Protein AF-A0A7R9PCM0-F1 (afdb_monomer)

Solvent-accessible surface area (backbone atoms only — not comparable to full-atom values): 22807 Å² total; per-residue (Å²): 110,67,71,57,58,52,57,59,38,70,77,66,85,42,89,84,88,83,91,75,89,56,60,72,68,48,59,80,41,78,62,38,75,44,71,57,95,94,37,78,76,46,75,46,33,46,68,58,52,31,61,76,67,73,41,95,46,62,61,57,46,51,50,53,50,51,52,50,54,66,66,56,73,77,78,77,83,87,79,82,82,76,87,84,82,80,93,76,86,86,80,90,80,85,86,89,80,93,81,81,84,77,94,82,80,89,76,88,78,82,82,80,80,83,79,88,78,87,84,84,80,91,81,89,85,82,92,82,90,81,90,83,89,88,87,89,88,83,92,85,89,82,90,78,83,79,85,74,82,92,52,88,71,68,83,65,66,69,65,57,68,68,58,49,49,51,51,49,51,51,51,49,53,56,46,61,76,41,48,69,62,53,49,48,67,55,47,51,58,52,50,50,51,53,50,47,53,70,72,75,64,68,82,78,61,70,43,33,31,25,36,27,57,52,61,52,66,95,84,52,96,68,70,80,72,72,76,77,64,57,88,62,59,47,67,48,50,40,57,66,47,51,54,72,78,35,41,39,83,43,80,37,96,43,68,66,64,33,51,49,33,33,76,72,67,69,20,51,24,32,43,37,41,40,63,52,27,42,64,19,40,52,48,36,68,74,44,51,93,70,48,51,71,65,39,54,60,33,41,44,74,48,72,50,66,44,60,92,46,56,69,60,31,53,51,50,51,50,50,56,54,49,21,49,34,54,38,45,22,52,49,28,47,53,59,78,41,70,38,72,78,46,54,72,99,69,86,82,82,81,82,77,78,90,124

Nearest PDB structures (foldseek):
  3k2d-assembly2_B  TM=5.448E-01  e=4.134E-01  Vibrio vulnificus
  4qhq-assembly1_A  TM=5.363E-01  e=4.671E-01  Burkholderia cenocepacia J2315
  4yah-assembly1_X  TM=4.888E-01  e=1.168E+00  Escherichia coli K-12
  5cee-assembly1_A-2  TM=2.443E-01  e=7.754E+00  Aster yellows witches'-broom phytoplasma AYWB

Sequence (355 aa):
IWNHLVQITKDGNKTVIITTHYIEEARQAHTIGLMRSGRLLAEESPQRLLTIYSCQSLEEVFLKLSRKQGNSNTNIPELNFSNNISLASLNWARKGDPVYVTEESGVVGLNFHQSKEVLIQDNANGVGRYEMNGKAHGIGESTMDCDDCGSFADCCNLTTPGKMKALLQKNFLRMWRNVGVMLFIFALPVMQVILFCLAIGRDPSGLHLGIVNHELNSTTQDCPVMGNCSFHLLSCQYLQYLKNSTIIKDYYDTTENALDAVRSGNAWGVLYFTENFTDALVARMGLGQYADEETLDQSEIRVWLDMSNQQIGLMLNRDIQFSYRDFAQNLLESCEYNPKLADIPIQVACHFKDL

Foldseek 3Di:
DLVVVVVVCVVVPDDDDDDDPPQQVCLSPQWDFQDDPRDTLDIGHPVVLCVVVVHPGVVVSSVVSVVVVVVVVPDDDDPDPDDDPDPPDDDDDDDDDDDDDDDDDDDDDDPDPDDDDDDDDDDDDDDDDDDDDDDDDDDDDDDDDPPDDPDPVVVPPPDDVVRVVVVVVVVVVVCVVVVVVVCCVVVVVVVVVVCCCVPPPDQAADAEEEEAELLDDPPDPDLDDDDFQDLPPLVSLLVVLQDNGHYDYDYDHDPVVRVVCVVVVVHQKYKYAANCQSVLLVVCVVCVVNRDPVSVVNVDIDMGGDCPPVVNRVVVVVSSLVSVLVSQLRNCVSVVHHSCVSDDPDDDDDDDDPD

Organism: Timema californicum (NCBI:txid61474)

Radius of gyration: 39.89 Å; Cα contacts (8 Å, |Δi|>4): 273; chains: 1; bounding box: 101×75×81 Å

Mean predicted aligned error: 20.73 Å

Structure (mmCIF, N/CA/C/O backbone):
data_AF-A0A7R9PCM0-F1
#
_entry.id   AF-A0A7R9PCM0-F1
#
loop_
_atom_site.group_PDB
_atom_site.id
_atom_site.type_symbol
_atom_site.label_atom_id
_atom_site.label_alt_id
_atom_site.label_comp_id
_atom_site.label_asym_id
_atom_site.label_entity_id
_atom_site.label_seq_id
_atom_site.pdbx_PDB_ins_code
_atom_site.Cartn_x
_atom_site.Cartn_y
_atom_site.Cartn_z
_atom_site.occupancy
_atom_site.B_iso_or_equiv
_atom_site.auth_seq_id
_atom_site.auth_comp_id
_atom_site.auth_asym_id
_atom_site.auth_atom_id
_atom_site.pdbx_PDB_model_num
ATOM 1 N N . ILE A 1 1 ? -43.409 -15.677 8.132 1.00 76.38 1 ILE A N 1
ATOM 2 C CA . ILE A 1 1 ? -43.291 -16.400 9.423 1.00 76.38 1 ILE A CA 1
ATOM 3 C C . ILE A 1 1 ? -44.628 -16.502 10.165 1.00 76.38 1 ILE A C 1
ATOM 5 O O . ILE A 1 1 ? -45.051 -17.616 10.433 1.00 76.38 1 ILE A O 1
ATOM 9 N N . TRP A 1 2 ? -45.351 -15.400 10.400 1.00 79.56 2 TRP A N 1
ATOM 10 C CA . TRP A 1 2 ? -46.655 -15.407 11.087 1.00 79.56 2 TRP A CA 1
ATOM 11 C C . TRP A 1 2 ? -47.689 -16.362 10.475 1.00 79.56 2 TRP A C 1
ATOM 13 O O . TRP A 1 2 ? -48.217 -17.209 11.184 1.00 79.56 2 TRP A O 1
ATOM 23 N N . ASN A 1 3 ? -47.882 -16.333 9.151 1.00 82.00 3 ASN A N 1
ATOM 24 C CA . ASN A 1 3 ? -48.795 -17.261 8.460 1.00 82.00 3 ASN A CA 1
ATOM 25 C C . ASN A 1 3 ? -48.473 -18.740 8.725 1.00 82.00 3 ASN A C 1
ATOM 27 O O . ASN A 1 3 ? -49.382 -19.552 8.860 1.00 82.00 3 ASN A O 1
ATOM 31 N N . HIS A 1 4 ? -47.188 -19.077 8.845 1.00 85.38 4 HIS A N 1
ATOM 32 C CA . HIS A 1 4 ? -46.741 -20.434 9.144 1.00 85.38 4 HIS A CA 1
ATOM 33 C C . HIS A 1 4 ? -47.048 -20.818 10.599 1.00 85.38 4 HIS A C 1
ATOM 35 O O . HIS A 1 4 ? -47.539 -21.912 10.851 1.00 85.38 4 HIS A O 1
ATOM 41 N N . LEU A 1 5 ? -46.834 -19.903 11.554 1.00 85.69 5 LEU A N 1
ATOM 42 C CA . LEU A 1 5 ? -47.176 -20.110 12.969 1.00 85.69 5 LEU A CA 1
ATOM 43 C C . LEU A 1 5 ? -48.692 -20.252 13.181 1.00 85.69 5 LEU A C 1
ATOM 45 O O . LEU A 1 5 ? -49.143 -21.093 13.956 1.00 85.69 5 LEU A O 1
ATOM 49 N N . VAL A 1 6 ? -49.491 -19.485 12.439 1.00 83.44 6 VAL A N 1
ATOM 50 C CA . VAL A 1 6 ? -50.950 -19.644 12.430 1.00 83.44 6 VAL A CA 1
ATOM 51 C C . VAL A 1 6 ? -51.338 -20.986 11.802 1.00 83.44 6 VAL A C 1
ATOM 53 O O . VAL A 1 6 ? -52.194 -21.685 12.327 1.00 83.44 6 VAL A O 1
ATOM 56 N N . GLN A 1 7 ? -50.693 -21.403 10.711 1.00 83.62 7 GLN A N 1
ATOM 57 C CA . GLN A 1 7 ? -50.998 -22.676 10.054 1.00 83.62 7 GLN A CA 1
ATOM 58 C C . GLN A 1 7 ? -50.733 -23.892 10.951 1.00 83.62 7 GLN A C 1
ATOM 60 O O . GLN A 1 7 ? -51.579 -24.774 11.016 1.00 83.62 7 GLN A O 1
ATOM 65 N N . ILE A 1 8 ? -49.621 -23.923 11.690 1.00 88.38 8 ILE A N 1
ATOM 66 C CA . ILE A 1 8 ? -49.306 -25.049 12.591 1.00 88.38 8 ILE A CA 1
ATOM 67 C C . ILE A 1 8 ? -50.179 -25.092 13.853 1.00 88.38 8 ILE A C 1
ATOM 69 O O . ILE A 1 8 ? -50.241 -26.128 14.511 1.00 88.38 8 ILE A O 1
ATOM 73 N N . THR A 1 9 ? -50.826 -23.978 14.209 1.00 86.00 9 THR A N 1
ATOM 74 C CA . THR A 1 9 ? -51.726 -23.892 15.372 1.00 86.00 9 THR A CA 1
ATOM 75 C C . THR A 1 9 ? -53.185 -24.182 15.010 1.00 86.00 9 THR A C 1
ATOM 77 O O . THR A 1 9 ? -53.969 -24.503 15.900 1.00 86.00 9 THR A O 1
ATOM 80 N N . LYS A 1 10 ? -53.553 -24.154 13.717 1.00 82.50 10 LYS A N 1
ATOM 81 C CA . LYS A 1 10 ? -54.916 -24.458 13.235 1.00 82.50 10 LYS A CA 1
ATOM 82 C C . LYS A 1 10 ? -55.372 -25.880 13.549 1.00 82.50 10 LYS A C 1
ATOM 84 O O . LYS A 1 10 ? -56.539 -26.071 13.873 1.00 82.50 10 LYS A O 1
ATOM 89 N N . ASP A 1 11 ? -54.462 -26.849 13.492 1.00 78.69 11 ASP A N 1
ATOM 90 C CA . ASP A 1 11 ? -54.786 -28.264 13.718 1.00 78.69 11 ASP A CA 1
ATOM 91 C C . ASP A 1 11 ? -54.925 -28.615 15.214 1.00 78.69 11 ASP A C 1
ATOM 93 O O . ASP A 1 11 ? -55.173 -29.767 15.557 1.00 78.69 11 ASP A O 1
ATOM 97 N N . GLY A 1 12 ? -54.720 -27.654 16.128 1.00 74.38 12 GLY A N 1
ATOM 98 C CA . GLY A 1 12 ? -54.887 -27.822 17.580 1.00 74.38 12 GLY A CA 1
ATOM 99 C C . GLY A 1 12 ? -53.824 -28.679 18.283 1.00 74.38 12 GLY A C 1
ATOM 100 O O . GLY A 1 12 ? -53.738 -28.668 19.507 1.00 74.38 12 GLY A O 1
ATOM 101 N N . ASN A 1 13 ? -52.963 -29.373 17.535 1.00 81.19 13 ASN A N 1
ATOM 102 C CA . ASN A 1 13 ? -51.949 -30.282 18.084 1.00 81.19 13 ASN A CA 1
ATOM 103 C C . ASN A 1 13 ? -50.693 -29.580 18.632 1.00 81.19 13 ASN A C 1
ATOM 105 O O . ASN A 1 13 ? -49.800 -30.241 19.165 1.00 81.19 13 ASN A O 1
ATOM 109 N N . LYS A 1 14 ? -50.569 -28.259 18.455 1.00 83.31 14 LYS A N 1
ATOM 110 C CA . LYS A 1 14 ? -49.389 -27.482 18.855 1.00 83.31 14 LYS A CA 1
ATOM 111 C C . LYS A 1 14 ? -49.810 -26.125 19.414 1.00 83.31 14 LYS A C 1
ATOM 113 O O . LYS A 1 14 ? -50.451 -25.343 18.719 1.00 83.31 14 LYS A O 1
ATOM 118 N N . THR A 1 15 ? -49.381 -25.826 20.639 1.00 88.81 15 THR A N 1
ATOM 119 C CA . THR A 1 15 ? -49.526 -24.504 21.265 1.00 88.81 15 THR A CA 1
ATOM 120 C C . THR A 1 15 ? -48.227 -23.727 21.102 1.00 88.81 15 THR A C 1
ATOM 122 O O . THR A 1 15 ? -47.155 -24.234 21.428 1.00 88.81 15 THR A O 1
ATOM 125 N N . VAL A 1 16 ? -48.312 -22.495 20.603 1.00 87.44 16 VAL A N 1
ATOM 126 C CA . VAL A 1 16 ? -47.153 -21.623 20.375 1.00 87.44 16 VAL A CA 1
ATOM 127 C C . VAL A 1 16 ? -47.274 -20.402 21.281 1.00 87.44 16 VAL A C 1
ATOM 129 O O . VAL A 1 16 ? -48.269 -19.685 21.219 1.00 87.44 16 VAL A O 1
ATOM 132 N N . ILE A 1 17 ? -46.255 -20.165 22.107 1.00 90.38 17 ILE A N 1
ATOM 133 C CA . ILE A 1 17 ? -46.139 -18.975 22.958 1.00 90.38 17 ILE A CA 1
ATOM 134 C C . ILE A 1 17 ? -45.015 -18.109 22.392 1.00 90.38 17 ILE A C 1
ATOM 136 O O . ILE A 1 17 ? -43.919 -18.604 22.138 1.00 90.38 17 ILE A O 1
ATOM 140 N N . ILE A 1 18 ? -45.295 -16.823 22.182 1.00 89.62 18 ILE A N 1
ATOM 141 C CA . ILE A 1 18 ? -44.362 -15.865 21.582 1.00 89.62 18 ILE A CA 1
ATOM 142 C C . ILE A 1 18 ? -44.291 -14.638 22.482 1.00 89.62 18 ILE A C 1
ATOM 144 O O . ILE A 1 18 ? -45.318 -14.102 22.893 1.00 89.62 18 ILE A O 1
ATOM 148 N N . THR A 1 19 ? -43.078 -14.167 22.750 1.00 89.50 19 THR A N 1
ATOM 149 C CA . THR A 1 19 ? -42.832 -12.871 23.382 1.00 89.50 19 THR A CA 1
ATOM 150 C C . THR A 1 19 ? -42.357 -11.890 22.317 1.00 89.50 19 THR A C 1
ATOM 152 O O . THR A 1 19 ? -41.323 -12.126 21.694 1.00 89.50 19 THR A O 1
ATOM 155 N N . THR A 1 20 ? -43.081 -10.792 22.111 1.00 88.25 20 THR A N 1
ATOM 156 C CA . THR A 1 20 ? -42.665 -9.690 21.229 1.00 88.25 20 THR A CA 1
ATOM 157 C C . THR A 1 20 ? -42.705 -8.375 22.000 1.00 88.25 20 THR A C 1
ATOM 159 O O . THR A 1 20 ? -43.490 -8.213 22.934 1.00 88.25 20 THR A O 1
ATOM 162 N N . HIS A 1 21 ? -41.830 -7.448 21.624 1.00 87.81 21 HIS A N 1
ATOM 163 C CA . HIS A 1 21 ? -41.837 -6.076 22.132 1.00 87.81 21 HIS A CA 1
ATOM 164 C C . HIS A 1 21 ? -42.699 -5.152 21.258 1.00 87.81 21 HIS A C 1
ATOM 166 O O . HIS A 1 21 ? -43.025 -4.046 21.681 1.00 87.81 21 HIS A O 1
ATOM 172 N N . TYR A 1 22 ? -43.081 -5.599 20.057 1.00 86.56 22 TYR A N 1
ATOM 173 C CA . TYR A 1 22 ? -43.911 -4.836 19.139 1.00 86.56 22 TYR A CA 1
ATOM 174 C C . TYR A 1 22 ? -45.386 -5.160 19.398 1.00 86.56 22 TYR A C 1
ATOM 176 O O . TYR A 1 22 ? -45.900 -6.201 18.996 1.00 86.56 22 TYR A O 1
ATOM 184 N N . ILE A 1 23 ? -46.066 -4.281 20.135 1.00 87.94 23 ILE A N 1
ATOM 185 C CA . ILE A 1 23 ? -47.409 -4.537 20.684 1.00 87.94 23 ILE A CA 1
ATOM 186 C C . ILE A 1 23 ? -48.432 -4.844 19.575 1.00 87.94 23 ILE A C 1
ATOM 188 O O . ILE A 1 23 ? -49.277 -5.724 19.737 1.00 87.94 23 ILE A O 1
ATOM 192 N N . GLU A 1 24 ? -48.319 -4.187 18.421 1.00 85.69 24 GLU A N 1
ATOM 193 C CA . GLU A 1 24 ? -49.246 -4.373 17.299 1.00 85.69 24 GLU A CA 1
ATOM 194 C C . GLU A 1 24 ? -49.080 -5.716 16.561 1.00 85.69 24 GLU A C 1
ATOM 196 O O . GLU A 1 24 ? -50.031 -6.203 15.943 1.00 85.69 24 GLU A O 1
ATOM 201 N N . GLU A 1 25 ? -47.930 -6.393 16.673 1.00 85.44 25 GLU A N 1
ATOM 202 C CA . GLU A 1 25 ? -47.757 -7.758 16.140 1.00 85.44 25 GLU A CA 1
ATOM 203 C C . GLU A 1 25 ? -48.653 -8.764 16.874 1.00 85.44 25 GLU A C 1
ATOM 205 O O . GLU A 1 25 ? -49.176 -9.703 16.266 1.00 85.44 25 GLU A O 1
ATOM 210 N N . ALA A 1 26 ? -48.900 -8.534 18.167 1.00 86.31 26 ALA A N 1
ATOM 211 C CA . ALA A 1 26 ? -49.726 -9.400 19.001 1.00 86.31 26 ALA A CA 1
ATOM 212 C C . ALA A 1 26 ? -51.207 -9.405 18.573 1.00 86.31 26 ALA A C 1
ATOM 214 O O . ALA A 1 26 ? -51.958 -10.306 18.943 1.00 86.31 26 ALA A O 1
ATOM 215 N N . ARG A 1 27 ? -51.636 -8.457 17.726 1.00 87.19 27 ARG A N 1
ATOM 216 C CA . ARG A 1 27 ? -53.006 -8.382 17.196 1.00 87.19 27 ARG A CA 1
ATOM 217 C C . ARG A 1 27 ? -53.416 -9.612 16.376 1.00 87.19 27 ARG A C 1
ATOM 219 O O . ARG A 1 27 ? -54.605 -9.884 16.252 1.00 87.19 27 ARG A O 1
ATOM 226 N N . GLN A 1 28 ? -52.452 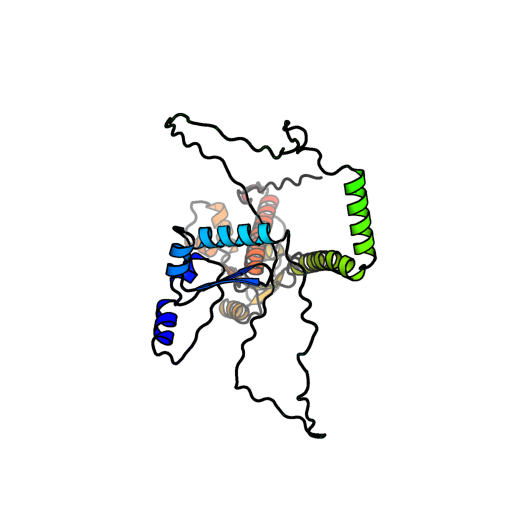-10.344 15.815 1.00 84.12 28 GLN A N 1
ATOM 227 C CA . GLN A 1 28 ? -52.694 -11.562 15.028 1.00 84.12 28 GLN A CA 1
ATOM 228 C C . GLN A 1 28 ? -52.804 -12.834 15.890 1.00 84.12 28 GLN A C 1
ATOM 230 O O . GLN A 1 28 ? -53.077 -13.908 15.356 1.00 84.12 28 GLN A O 1
ATOM 235 N N . ALA A 1 29 ? -52.582 -12.739 17.205 1.00 88.06 29 ALA A N 1
ATOM 236 C CA . ALA A 1 29 ? -52.655 -13.874 18.118 1.00 88.06 29 ALA A CA 1
ATOM 237 C C . ALA A 1 29 ? -54.092 -14.153 18.594 1.00 88.06 29 ALA A C 1
ATOM 239 O O . ALA A 1 29 ? -54.927 -13.253 18.676 1.00 88.06 29 ALA A O 1
ATOM 240 N N . HIS A 1 30 ? -54.359 -15.409 18.963 1.00 88.44 30 HIS A N 1
ATOM 241 C CA . HIS A 1 30 ? -55.642 -15.827 19.543 1.00 88.44 30 HIS A CA 1
ATOM 242 C C . HIS A 1 30 ? -55.872 -15.213 20.934 1.00 88.44 30 HIS A C 1
ATOM 244 O O . HIS A 1 30 ? -56.965 -14.737 21.229 1.00 88.44 30 HIS A O 1
ATOM 250 N N . THR A 1 31 ? -54.815 -15.172 21.751 1.00 89.88 31 THR A N 1
ATOM 251 C CA . THR A 1 31 ? -54.806 -14.613 23.108 1.00 89.88 31 THR A CA 1
ATOM 252 C C . THR A 1 31 ? -53.522 -13.816 23.300 1.00 89.88 31 THR A C 1
ATOM 254 O O . THR A 1 31 ? -52.450 -14.276 22.900 1.00 89.88 31 THR A O 1
ATOM 257 N N . ILE A 1 32 ? -53.619 -12.638 23.916 1.00 93.75 32 ILE A N 1
ATOM 258 C CA . ILE A 1 32 ? -52.474 -11.801 24.275 1.00 93.75 32 ILE A CA 1
ATOM 259 C C . ILE A 1 32 ? -52.384 -11.637 25.788 1.00 93.75 32 ILE A C 1
ATOM 261 O O . ILE A 1 32 ? -53.385 -11.407 26.463 1.00 93.75 32 ILE A O 1
ATOM 265 N N . GLY A 1 33 ? -51.163 -11.736 26.311 1.00 91.88 33 GLY A N 1
ATOM 266 C CA . GLY A 1 33 ? -50.836 -11.432 27.699 1.00 91.88 33 GLY A CA 1
ATOM 267 C C . GLY A 1 33 ? -49.987 -10.167 27.769 1.00 91.88 33 GLY A C 1
ATOM 268 O O . GLY A 1 33 ? -48.867 -10.148 27.264 1.00 91.88 33 GLY A O 1
ATOM 269 N N . LEU A 1 34 ? -50.500 -9.107 28.397 1.00 91.69 34 LEU A N 1
ATOM 270 C CA . LEU A 1 34 ? -49.747 -7.868 28.619 1.00 91.69 34 LEU A CA 1
ATOM 271 C C . LEU A 1 34 ? -49.097 -7.918 30.000 1.00 91.69 34 LEU A C 1
ATOM 273 O O . LEU A 1 34 ? -49.803 -8.050 30.994 1.00 91.69 34 LEU A O 1
ATOM 277 N N . MET A 1 35 ? -47.772 -7.793 30.094 1.00 88.38 35 MET A N 1
ATOM 278 C CA . MET A 1 35 ? -47.037 -7.914 31.360 1.00 88.38 35 MET A CA 1
ATOM 279 C C . MET A 1 35 ? -46.220 -6.655 31.672 1.00 88.38 35 MET A C 1
ATOM 281 O O . MET A 1 35 ? -45.589 -6.081 30.787 1.00 88.38 35 MET A O 1
ATOM 285 N N . ARG A 1 36 ? -46.190 -6.242 32.947 1.00 85.00 36 ARG A N 1
ATOM 286 C CA . ARG A 1 36 ? -45.308 -5.174 33.445 1.00 85.00 36 ARG A CA 1
ATOM 287 C C . ARG A 1 36 ? -44.881 -5.440 34.887 1.00 85.00 36 ARG A C 1
ATOM 289 O O . ARG A 1 36 ? -45.700 -5.807 35.726 1.00 85.00 36 ARG A O 1
ATOM 296 N N . SER A 1 37 ? -43.593 -5.234 35.176 1.00 83.69 37 SER A N 1
ATOM 297 C CA . SER A 1 37 ? -42.998 -5.435 36.510 1.00 83.69 37 SER A CA 1
ATOM 298 C C . SER A 1 37 ? -43.263 -6.832 37.096 1.00 83.69 37 SER A C 1
ATOM 300 O O . SER A 1 37 ? -43.555 -6.965 38.280 1.00 83.69 37 SER A O 1
ATOM 302 N N . GLY A 1 38 ? -43.214 -7.871 36.254 1.00 82.25 38 GLY A N 1
ATOM 303 C CA . GLY A 1 38 ? -43.449 -9.261 36.665 1.00 82.25 38 GLY A CA 1
ATOM 304 C C . GLY A 1 38 ? -44.915 -9.622 36.934 1.00 82.25 38 GLY A C 1
ATOM 305 O O . GLY A 1 38 ? -45.182 -10.725 37.399 1.00 82.25 38 GLY A O 1
ATOM 306 N N . ARG A 1 39 ? -45.872 -8.728 36.643 1.00 83.31 39 ARG A N 1
ATOM 307 C CA . ARG A 1 39 ? -47.311 -8.978 36.809 1.00 83.31 39 ARG A CA 1
ATOM 308 C C . ARG A 1 39 ? -48.048 -8.894 35.475 1.00 83.31 39 ARG A C 1
ATOM 310 O O . ARG A 1 39 ? -47.818 -7.972 34.690 1.00 83.31 39 ARG A O 1
ATOM 317 N N . LEU A 1 40 ? -48.959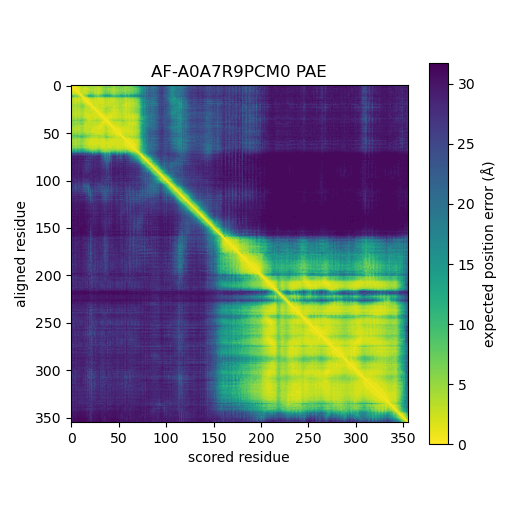 -9.839 35.248 1.00 86.19 40 LEU A N 1
ATOM 318 C CA . LEU A 1 40 ? -49.878 -9.826 34.114 1.00 86.19 40 LEU A CA 1
ATOM 319 C C . LEU A 1 40 ? -50.951 -8.749 34.341 1.00 86.19 40 LEU A C 1
ATOM 321 O O . LEU A 1 40 ? -51.622 -8.728 35.373 1.00 86.19 40 LEU A O 1
ATOM 325 N N . LEU A 1 41 ? -51.055 -7.817 33.401 1.00 88.12 41 LEU A N 1
ATOM 326 C CA . LEU A 1 41 ? -51.994 -6.697 33.412 1.00 88.12 41 LEU A CA 1
ATOM 327 C C . LEU A 1 41 ? -53.347 -7.094 32.830 1.00 88.12 41 LEU A C 1
ATOM 329 O O . LEU A 1 41 ? -54.379 -6.642 33.319 1.00 88.12 41 LEU A O 1
ATOM 333 N N . ALA A 1 42 ? -53.323 -7.907 31.776 1.00 87.56 42 ALA A N 1
ATOM 334 C CA . ALA A 1 42 ? -54.497 -8.423 31.096 1.00 87.56 42 ALA A CA 1
ATOM 335 C C . ALA A 1 42 ? -54.129 -9.678 30.297 1.00 87.56 42 ALA A C 1
ATOM 337 O O . ALA A 1 42 ? -53.007 -9.783 29.796 1.00 87.56 42 ALA A O 1
ATOM 338 N N . GLU A 1 43 ? -55.093 -10.585 30.165 1.00 92.25 43 GLU A N 1
ATOM 339 C CA . GLU A 1 43 ? -55.019 -11.788 29.339 1.00 92.25 43 GLU A CA 1
ATOM 340 C C . GLU A 1 43 ? -56.357 -11.969 28.621 1.00 92.25 43 GLU A C 1
ATOM 342 O O . GLU A 1 43 ? -57.367 -12.274 29.250 1.00 92.25 43 GLU A O 1
ATOM 347 N N . GLU A 1 44 ? -56.392 -11.695 27.320 1.00 91.94 44 GLU A N 1
ATOM 348 C CA . GLU A 1 44 ? -57.578 -11.886 26.474 1.00 91.94 44 GLU A CA 1
ATOM 349 C C . GLU A 1 44 ? -57.167 -11.827 24.994 1.00 91.94 44 GLU A C 1
ATOM 351 O O . GLU A 1 44 ? -56.053 -11.438 24.655 1.00 91.94 44 GLU A O 1
ATOM 356 N N . SER A 1 45 ? -58.067 -12.194 24.092 1.00 92.94 45 SER A N 1
ATOM 357 C CA . SER A 1 45 ? -58.016 -11.856 22.676 1.00 92.94 45 SER A CA 1
ATOM 358 C C . SER A 1 45 ? -57.866 -10.338 22.429 1.00 92.94 45 SER A C 1
ATOM 360 O O . SER A 1 45 ? -58.465 -9.498 23.120 1.00 92.94 45 SER A O 1
ATOM 362 N N . PRO A 1 46 ? -57.115 -9.951 21.382 1.00 92.06 46 PRO A N 1
ATOM 363 C CA . PRO A 1 46 ? -56.915 -8.550 21.011 1.00 92.06 46 PRO A CA 1
ATOM 364 C C . PRO A 1 46 ? -58.216 -7.762 20.806 1.00 92.06 46 PRO A C 1
ATOM 366 O O . PRO A 1 46 ? -58.343 -6.622 21.250 1.00 92.06 46 PRO A O 1
ATOM 369 N N . GLN A 1 47 ? -59.205 -8.374 20.147 1.00 89.94 47 GLN A N 1
ATOM 370 C CA . GLN A 1 47 ? -60.467 -7.716 19.788 1.00 89.94 47 GLN A CA 1
ATOM 371 C C . GLN A 1 47 ? -61.299 -7.361 21.020 1.00 89.94 47 GLN A C 1
ATOM 373 O O . GLN A 1 47 ? -61.890 -6.277 21.096 1.00 89.94 47 GLN A O 1
ATOM 378 N N . ARG A 1 48 ? -61.330 -8.254 22.014 1.00 90.19 48 ARG A N 1
ATOM 379 C CA . ARG A 1 48 ? -62.052 -7.998 23.254 1.00 90.19 48 ARG A CA 1
ATOM 380 C C . ARG A 1 48 ? -61.392 -6.896 24.066 1.00 90.19 48 ARG A C 1
ATOM 382 O O . ARG A 1 48 ? -62.105 -6.043 24.584 1.00 90.19 48 ARG A O 1
ATOM 389 N N . LEU A 1 49 ? -60.062 -6.873 24.144 1.00 89.12 49 LEU A N 1
ATOM 390 C CA . LEU A 1 49 ? -59.341 -5.822 24.864 1.00 89.12 49 LEU A CA 1
ATOM 391 C C . LEU A 1 49 ? -59.588 -4.441 24.252 1.00 89.12 49 LEU A C 1
ATOM 393 O O . LEU A 1 49 ? -59.892 -3.499 24.981 1.00 89.12 49 LEU A O 1
ATOM 397 N N . LEU A 1 50 ? -59.570 -4.327 22.925 1.00 90.06 50 LEU A N 1
ATOM 398 C CA . LEU A 1 50 ? -59.914 -3.076 22.241 1.00 90.06 50 LEU A CA 1
ATOM 399 C C . LEU A 1 50 ? -61.355 -2.632 22.540 1.00 90.06 50 LEU A C 1
ATOM 401 O O . LEU A 1 50 ? -61.600 -1.448 22.773 1.00 90.06 50 LEU A O 1
ATOM 405 N N . THR A 1 51 ? -62.290 -3.587 22.610 1.00 90.12 51 THR A N 1
ATOM 406 C CA . THR A 1 51 ? -63.708 -3.326 22.917 1.00 90.12 51 THR A CA 1
ATOM 407 C C . THR A 1 51 ? -63.919 -2.901 24.373 1.00 90.12 51 THR A C 1
ATOM 409 O O . THR A 1 51 ? -64.652 -1.955 24.634 1.00 90.12 51 THR A O 1
ATOM 412 N N . ILE A 1 52 ? -63.277 -3.576 25.334 1.00 88.00 52 ILE A N 1
ATOM 413 C CA . ILE A 1 52 ? -63.415 -3.289 26.773 1.00 88.00 52 ILE A CA 1
ATOM 414 C C . ILE A 1 52 ? -62.855 -1.906 27.114 1.00 88.00 52 ILE A C 1
ATOM 416 O O . ILE A 1 52 ? -63.425 -1.191 27.937 1.00 88.00 52 ILE A O 1
ATOM 420 N N . TYR A 1 53 ? -61.728 -1.533 26.505 1.00 86.50 53 TYR A N 1
ATOM 421 C CA . TYR A 1 53 ? -61.030 -0.287 26.816 1.00 86.50 53 TYR A CA 1
ATOM 422 C C . TYR A 1 53 ? -61.356 0.861 25.850 1.00 86.50 53 TYR A C 1
ATOM 424 O O . TYR A 1 53 ? -60.828 1.961 26.045 1.00 86.50 53 TYR A O 1
ATOM 432 N N . SER A 1 54 ? -62.236 0.634 24.865 1.00 88.62 54 SER A N 1
ATOM 433 C CA . SER A 1 54 ? -62.642 1.591 23.823 1.00 88.62 54 SER A CA 1
ATOM 434 C C . SER A 1 54 ? -61.440 2.313 23.207 1.00 88.62 54 SER A C 1
ATOM 436 O O . SER A 1 54 ? -61.308 3.534 23.320 1.00 88.62 54 SER A O 1
ATOM 438 N N . CYS A 1 55 ? -60.524 1.536 22.631 1.00 86.75 55 CYS A N 1
ATOM 439 C CA . CYS A 1 55 ? -59.268 2.007 22.040 1.00 86.75 55 CYS A CA 1
ATOM 440 C C . CYS A 1 55 ? -59.147 1.569 20.582 1.00 86.75 55 CYS A C 1
ATOM 442 O O . CYS A 1 55 ? -59.730 0.560 20.184 1.00 86.75 55 CYS A O 1
ATOM 444 N N . GLN A 1 56 ? -58.370 2.319 19.798 1.00 84.94 56 GLN A N 1
ATOM 445 C CA . GLN A 1 56 ? -58.129 1.999 18.386 1.00 84.94 56 GLN A CA 1
ATOM 446 C C . GLN A 1 56 ? -56.870 1.141 18.184 1.00 84.94 56 GLN A C 1
ATOM 448 O O . GLN A 1 56 ? -56.789 0.413 17.196 1.00 84.94 56 GLN A O 1
ATOM 453 N N . SER A 1 57 ? -55.927 1.176 19.133 1.00 89.75 57 SER A N 1
ATOM 454 C CA . SER A 1 57 ? -54.686 0.391 19.119 1.00 89.75 57 SER A CA 1
ATOM 455 C C . SER A 1 57 ? -54.456 -0.348 20.440 1.00 89.75 57 SER A C 1
ATOM 457 O O . SER A 1 57 ? -54.974 0.037 21.496 1.00 89.75 57 SER A O 1
ATOM 459 N N . LEU A 1 58 ? -53.670 -1.427 20.397 1.00 89.88 58 LEU A N 1
ATOM 460 C CA . LEU A 1 58 ? -53.298 -2.185 21.596 1.00 89.88 58 LEU A CA 1
ATOM 461 C C . LEU A 1 58 ? -52.308 -1.404 22.473 1.00 89.88 58 LEU A C 1
ATOM 463 O O . LEU A 1 58 ? -52.275 -1.590 23.691 1.00 89.88 58 LEU A O 1
ATOM 467 N N . GLU A 1 59 ? -51.549 -0.487 21.878 1.00 90.06 59 GLU A N 1
ATOM 468 C CA . GLU A 1 59 ? -50.656 0.431 22.590 1.00 90.06 59 GLU A CA 1
ATOM 469 C C . GLU A 1 59 ? -51.424 1.333 23.567 1.00 90.06 59 GLU A C 1
ATOM 471 O O . GLU A 1 59 ? -51.043 1.463 24.734 1.00 90.06 59 GLU A O 1
ATOM 476 N N . GLU A 1 60 ? -52.560 1.896 23.142 1.00 87.38 60 GLU A N 1
ATOM 477 C CA . GLU A 1 60 ? -53.422 2.701 24.014 1.00 87.38 60 GLU A CA 1
ATOM 478 C C . GLU A 1 60 ? -54.003 1.878 25.169 1.00 87.38 60 GLU A C 1
ATOM 480 O O . GLU A 1 60 ? -54.078 2.354 26.309 1.00 87.38 60 GLU A O 1
ATOM 485 N N . VAL A 1 61 ? -54.385 0.625 24.897 1.00 89.62 61 VAL A N 1
ATOM 486 C CA . VAL A 1 61 ? -54.866 -0.310 25.923 1.00 89.62 61 VAL A CA 1
ATOM 487 C C . VAL A 1 61 ? -53.771 -0.571 26.956 1.00 89.62 61 VAL A C 1
ATOM 489 O O . VAL A 1 61 ? -54.018 -0.474 28.163 1.00 89.62 61 VAL A O 1
ATOM 492 N N . PHE A 1 62 ? -52.543 -0.833 26.504 1.00 89.94 62 PHE A N 1
ATOM 493 C CA . PHE A 1 62 ? -51.393 -1.040 27.380 1.00 89.94 62 PHE A CA 1
ATOM 494 C C . PHE A 1 62 ? -51.081 0.200 28.231 1.00 89.94 62 PHE A C 1
ATOM 496 O O . PHE A 1 62 ? -50.809 0.073 29.430 1.00 89.94 62 PHE A O 1
ATOM 503 N N . LEU A 1 63 ? -51.176 1.404 27.658 1.00 88.56 63 LEU A N 1
ATOM 504 C CA . LEU A 1 63 ? -50.999 2.666 28.382 1.00 88.56 63 LEU A CA 1
ATOM 505 C C . LEU A 1 63 ? -52.075 2.872 29.458 1.00 88.56 63 LEU A C 1
ATOM 507 O O . LEU A 1 63 ? -51.743 3.223 30.596 1.00 88.56 63 LEU A O 1
ATOM 511 N N . LYS A 1 64 ? -53.353 2.614 29.145 1.00 86.81 64 LYS A N 1
ATOM 512 C CA . LYS A 1 64 ? -54.458 2.691 30.119 1.00 86.81 64 LYS A CA 1
ATOM 513 C C . LYS A 1 64 ? -54.262 1.701 31.269 1.00 86.81 64 LYS A C 1
ATOM 515 O O . LYS A 1 64 ? -54.374 2.086 32.434 1.00 86.81 64 LYS A O 1
ATOM 520 N N . LEU A 1 65 ? -53.914 0.453 30.957 1.00 87.31 65 LEU A N 1
ATOM 521 C CA . LEU A 1 65 ? -53.624 -0.588 31.949 1.00 87.31 65 LEU A CA 1
ATOM 522 C C . LEU A 1 65 ? -52.429 -0.223 32.835 1.00 87.31 65 LEU A C 1
ATOM 524 O O . LEU A 1 65 ? -52.494 -0.347 34.057 1.00 87.31 65 LEU A O 1
ATOM 528 N N . SER A 1 66 ? -51.368 0.301 32.228 1.00 86.00 66 SER A N 1
ATOM 529 C CA . SER A 1 66 ? -50.168 0.780 32.911 1.00 86.00 66 SER A CA 1
ATOM 530 C C . SER A 1 66 ? -50.454 1.912 33.900 1.00 86.00 66 SER A C 1
ATOM 532 O O . SER A 1 66 ? -49.975 1.878 35.033 1.00 86.00 66 SER A O 1
ATOM 534 N N . ARG A 1 67 ? -51.252 2.912 33.499 1.00 84.06 67 ARG A N 1
ATOM 535 C CA . ARG A 1 67 ? -51.659 4.019 34.383 1.00 84.06 67 ARG A CA 1
ATOM 536 C C . ARG A 1 67 ? -52.567 3.533 35.505 1.00 84.06 67 ARG A C 1
ATOM 538 O O . ARG A 1 67 ? -52.393 3.943 36.647 1.00 84.06 67 ARG A O 1
ATOM 545 N N . LYS A 1 68 ? -53.487 2.611 35.204 1.00 81.50 68 LYS A N 1
ATOM 546 C CA . LYS A 1 68 ? -54.345 1.994 36.219 1.00 81.50 68 LYS A CA 1
ATOM 547 C C . LYS A 1 68 ? -53.510 1.241 37.255 1.00 81.50 68 LYS A C 1
ATOM 549 O O . LYS A 1 68 ? -53.749 1.420 38.441 1.00 81.50 68 LYS A O 1
ATOM 554 N N . GLN A 1 69 ? -52.501 0.473 36.839 1.00 78.62 69 GLN A N 1
ATOM 555 C CA . GLN A 1 69 ? -51.575 -0.197 37.759 1.00 78.62 69 GLN A CA 1
ATOM 556 C C . GLN A 1 69 ? -50.769 0.812 38.595 1.00 78.62 69 GLN A C 1
ATOM 558 O O . GLN A 1 69 ? -50.655 0.633 39.804 1.00 78.62 69 GLN A O 1
ATOM 563 N N . GLY A 1 70 ? -50.269 1.889 37.977 1.00 67.50 70 GLY A N 1
ATOM 564 C CA . GLY A 1 70 ? -49.555 2.967 38.671 1.00 67.50 70 GLY A CA 1
ATOM 565 C C . GLY A 1 70 ? -50.400 3.673 39.737 1.00 67.50 70 GLY A C 1
ATOM 566 O O . GLY A 1 70 ? -49.899 3.947 40.822 1.00 67.50 70 GLY A O 1
ATOM 567 N N . ASN A 1 71 ? -51.693 3.878 39.469 1.00 60.53 71 ASN A N 1
ATOM 568 C CA . ASN A 1 71 ? -52.632 4.494 40.413 1.00 60.53 71 ASN A CA 1
ATOM 569 C C . ASN A 1 71 ? -53.202 3.509 41.449 1.00 60.53 71 ASN A C 1
ATOM 571 O O . ASN A 1 71 ? -53.651 3.938 42.505 1.00 60.53 71 ASN A O 1
ATOM 575 N N . SER A 1 72 ? -53.190 2.199 41.178 1.00 53.19 72 SER A N 1
ATOM 576 C CA . SER A 1 72 ? -53.692 1.167 42.109 1.00 53.19 72 SER A CA 1
ATOM 577 C C . SER A 1 72 ? -52.710 0.844 43.242 1.00 53.19 72 SER A C 1
ATOM 579 O O . SER A 1 72 ? -53.051 0.088 44.148 1.00 53.19 72 SER A O 1
ATOM 581 N N . ASN A 1 73 ? -51.502 1.411 43.214 1.00 47.22 73 ASN A N 1
ATOM 582 C CA . ASN A 1 73 ? -50.481 1.218 44.244 1.00 47.22 73 ASN A CA 1
ATOM 583 C C . ASN A 1 73 ? -50.677 2.088 45.500 1.00 47.22 73 ASN A C 1
ATOM 585 O O . ASN A 1 73 ? -49.773 2.132 46.330 1.00 47.22 73 ASN A O 1
ATOM 589 N N . THR A 1 74 ? -51.823 2.755 45.684 1.00 43.06 74 THR A N 1
ATOM 590 C CA . THR A 1 74 ? -52.084 3.499 46.927 1.00 43.06 74 THR A CA 1
ATOM 591 C C . THR A 1 74 ? -52.899 2.773 47.985 1.00 43.06 74 THR A C 1
ATOM 593 O O . THR A 1 74 ? -52.793 3.213 49.115 1.00 43.06 74 THR A O 1
ATOM 596 N N . ASN A 1 75 ? -53.623 1.671 47.740 1.00 40.31 75 ASN A N 1
ATOM 597 C CA . ASN A 1 75 ? -54.290 0.939 48.839 1.00 40.31 75 ASN A CA 1
ATOM 598 C C . ASN A 1 75 ? -54.715 -0.494 48.457 1.00 40.31 75 ASN A C 1
ATOM 600 O O . ASN A 1 75 ? -55.841 -0.646 48.001 1.00 40.31 75 ASN A O 1
ATOM 604 N N . ILE A 1 76 ? -53.888 -1.526 48.707 1.00 37.75 76 ILE A N 1
ATOM 605 C CA . ILE A 1 76 ? -54.320 -2.873 49.171 1.00 37.75 76 ILE A CA 1
ATOM 606 C C . ILE A 1 76 ? -53.163 -3.494 49.996 1.00 37.75 76 ILE A C 1
ATOM 608 O O . ILE A 1 76 ? -52.026 -3.450 49.524 1.00 37.75 76 ILE A O 1
ATOM 612 N N . PRO A 1 77 ? -53.409 -4.070 51.195 1.00 35.88 77 PRO A N 1
ATOM 613 C CA . PRO A 1 77 ? -52.376 -4.689 52.029 1.00 35.88 77 PRO A CA 1
ATOM 614 C C . PRO A 1 77 ? -51.790 -5.938 51.363 1.00 35.88 77 PRO A C 1
ATOM 616 O O . PRO A 1 77 ? -52.519 -6.723 50.754 1.00 35.88 77 PRO A O 1
ATOM 619 N N . GLU A 1 78 ? -50.486 -6.150 51.529 1.00 31.64 78 GLU A N 1
ATOM 620 C CA . GLU A 1 78 ? -49.812 -7.408 51.206 1.00 31.64 78 GLU A CA 1
ATOM 621 C C . GLU A 1 78 ? -50.511 -8.588 51.905 1.00 31.64 78 GLU A C 1
ATOM 623 O O . GLU A 1 78 ? -50.402 -8.781 53.116 1.00 31.64 78 GLU A O 1
ATOM 628 N N . LEU A 1 79 ? -51.218 -9.417 51.136 1.00 34.59 79 LEU A N 1
ATOM 629 C CA . LEU A 1 79 ? -51.516 -10.786 51.543 1.00 34.59 79 LEU A CA 1
ATOM 630 C C . LEU A 1 79 ? -50.239 -11.604 51.341 1.00 34.59 79 LEU A C 1
ATOM 632 O O . LEU A 1 79 ? -49.913 -12.020 50.230 1.00 34.59 79 LEU A O 1
ATOM 636 N N . ASN A 1 80 ? -49.512 -11.795 52.441 1.00 33.03 80 ASN A N 1
ATOM 637 C CA . ASN A 1 80 ? -48.398 -12.726 52.564 1.00 33.03 80 ASN A CA 1
ATOM 638 C C . ASN A 1 80 ? -48.837 -14.135 52.142 1.00 33.03 80 ASN A C 1
ATOM 640 O O . ASN A 1 80 ? -49.481 -14.842 52.917 1.00 33.03 80 ASN A O 1
ATOM 644 N N . PHE A 1 81 ? -48.441 -14.574 50.947 1.00 32.69 81 PHE A N 1
ATOM 645 C CA . PHE A 1 81 ? -48.386 -15.999 50.641 1.00 32.69 81 PHE A CA 1
ATOM 646 C C . PHE A 1 81 ? -46.986 -16.501 50.993 1.00 32.69 81 PHE A C 1
ATOM 648 O O . PHE A 1 81 ? -46.056 -16.496 50.190 1.00 32.69 81 PHE A O 1
ATOM 655 N N . SER A 1 82 ? -46.827 -16.865 52.261 1.00 38.97 82 SER A N 1
ATOM 656 C CA . SER A 1 82 ? -45.677 -17.596 52.775 1.00 38.97 82 SER A CA 1
ATOM 657 C C . SER A 1 82 ? -45.541 -18.953 52.077 1.00 38.97 82 SER A C 1
ATOM 659 O O . SER A 1 82 ? -46.465 -19.759 52.100 1.00 38.97 82 SER A O 1
ATOM 661 N N . ASN A 1 83 ? -44.362 -19.171 51.493 1.00 39.12 83 ASN A N 1
ATOM 662 C CA . ASN A 1 83 ? -43.724 -20.429 51.097 1.00 39.12 83 ASN A CA 1
ATOM 663 C C . ASN A 1 83 ? -44.456 -21.741 51.441 1.00 39.12 83 ASN A C 1
ATOM 665 O O . ASN A 1 83 ? -44.490 -22.149 52.601 1.00 39.12 83 ASN A O 1
ATOM 669 N N . ASN A 1 84 ? -44.855 -22.486 50.406 1.00 38.12 84 ASN A N 1
ATOM 670 C CA . ASN A 1 84 ? -44.972 -23.947 50.441 1.00 38.12 84 ASN A CA 1
ATOM 671 C C . ASN A 1 84 ? -44.914 -24.574 49.032 1.00 38.12 84 ASN A C 1
ATOM 673 O O . ASN A 1 84 ? -45.845 -25.242 48.595 1.00 38.12 84 ASN A O 1
ATOM 677 N N . ILE A 1 85 ? -43.790 -24.429 48.324 1.00 38.84 85 ILE A N 1
ATOM 678 C CA . ILE A 1 85 ? -43.451 -25.406 47.277 1.00 38.84 85 ILE A CA 1
ATOM 679 C C . ILE A 1 85 ? -42.344 -26.297 47.827 1.00 38.84 85 ILE A C 1
ATOM 681 O O . ILE A 1 85 ? -41.173 -25.929 47.892 1.00 38.84 85 ILE A O 1
ATOM 685 N N . SER A 1 86 ? -42.783 -27.460 48.298 1.00 33.00 86 SER A N 1
ATOM 686 C CA . SER A 1 86 ? -41.977 -28.548 48.828 1.00 33.00 86 SER A CA 1
ATOM 687 C C . SER A 1 86 ? -41.027 -29.075 47.754 1.00 33.00 86 SER A C 1
ATOM 689 O O . SER A 1 86 ? -41.432 -29.780 46.833 1.00 33.00 86 SER A O 1
ATOM 691 N N . LEU A 1 87 ? -39.743 -28.757 47.898 1.00 34.78 87 LEU A N 1
ATOM 692 C CA . LEU A 1 87 ? -38.649 -29.386 47.168 1.00 34.78 87 LEU A CA 1
ATOM 693 C C . LEU A 1 87 ? -38.407 -30.789 47.755 1.00 34.78 87 LEU A C 1
ATOM 695 O O . LEU A 1 87 ? -37.478 -31.005 48.528 1.00 34.78 87 LEU A O 1
ATOM 699 N N . ALA A 1 88 ? -39.296 -31.733 47.448 1.00 33.91 88 ALA A N 1
ATOM 700 C CA . ALA A 1 88 ? -39.205 -33.117 47.907 1.00 33.91 88 ALA A CA 1
ATOM 701 C C . ALA A 1 88 ? -39.569 -34.095 46.782 1.00 33.91 88 ALA A C 1
ATOM 703 O O . ALA A 1 88 ? -40.628 -34.713 46.781 1.00 33.91 88 ALA A O 1
ATOM 704 N N . SER A 1 89 ? -38.648 -34.255 45.834 1.00 35.16 89 SER A N 1
ATOM 705 C CA . SER A 1 89 ? -38.478 -35.502 45.078 1.00 35.16 89 SER A CA 1
ATOM 706 C C . SER A 1 89 ? -37.020 -35.642 44.625 1.00 35.16 89 SER A C 1
ATOM 708 O O . SER A 1 89 ? -36.715 -35.786 43.445 1.00 35.16 89 SER A O 1
ATOM 710 N N . LEU A 1 90 ? -36.100 -35.557 45.588 1.00 34.97 90 LEU A N 1
ATOM 711 C CA . LEU A 1 90 ? -34.750 -36.105 45.480 1.00 34.97 90 LEU A CA 1
ATOM 712 C C . LEU A 1 90 ? -34.804 -37.505 46.095 1.00 34.97 90 LEU A C 1
ATOM 714 O O . LEU A 1 90 ? -34.773 -37.634 47.315 1.00 34.97 90 LEU A O 1
ATOM 718 N N . ASN A 1 91 ? -34.915 -38.542 45.261 1.00 31.91 91 ASN A N 1
ATOM 719 C CA . ASN A 1 91 ? -34.662 -39.918 45.682 1.00 31.91 91 ASN A CA 1
ATOM 720 C C . ASN A 1 91 ? -33.395 -40.431 45.001 1.00 31.91 91 ASN A C 1
ATOM 722 O O . ASN A 1 91 ? -33.282 -40.479 43.779 1.00 31.91 91 ASN A O 1
ATOM 726 N N . TRP A 1 92 ? -32.437 -40.776 45.856 1.00 30.62 92 TRP A N 1
ATOM 727 C CA . TRP A 1 92 ? -31.111 -41.281 45.555 1.00 30.62 92 TRP A CA 1
ATOM 728 C C . TRP A 1 92 ? -31.133 -42.675 44.917 1.00 30.62 92 TRP A C 1
ATOM 730 O O . TRP A 1 92 ? -31.759 -43.594 45.441 1.00 30.62 92 TRP A O 1
ATOM 740 N N . ALA A 1 93 ? -30.321 -42.860 43.874 1.00 28.36 93 ALA A N 1
ATOM 741 C CA . ALA A 1 93 ? -29.750 -44.152 43.506 1.00 28.36 93 ALA A CA 1
ATOM 742 C C . ALA A 1 93 ? -28.213 -44.045 43.490 1.00 28.36 93 ALA A C 1
ATOM 744 O O . ALA A 1 93 ? -27.636 -42.995 43.217 1.00 28.36 93 ALA A O 1
ATOM 745 N N . ARG A 1 94 ? -27.578 -45.136 43.918 1.00 29.69 94 ARG A N 1
ATOM 746 C CA . ARG A 1 94 ? -26.210 -45.260 44.437 1.00 29.69 94 ARG A CA 1
ATOM 747 C C . ARG A 1 94 ? -25.097 -45.210 43.376 1.00 29.69 94 ARG A C 1
ATOM 749 O O . ARG A 1 94 ? -25.198 -45.844 42.342 1.00 29.69 94 ARG A O 1
ATOM 756 N N . LYS A 1 95 ? -23.997 -44.561 43.783 1.00 27.89 95 LYS A N 1
ATOM 757 C CA . LYS A 1 95 ? -22.558 -44.892 43.660 1.00 27.89 95 LYS A CA 1
ATOM 758 C C . LYS A 1 95 ? -22.064 -45.678 42.422 1.00 27.89 95 LYS A C 1
ATOM 760 O O . LYS A 1 95 ? -22.138 -46.899 42.412 1.00 27.89 95 LYS A O 1
ATOM 765 N N . GLY A 1 96 ? -21.342 -44.949 41.562 1.00 34.28 96 GLY A N 1
ATOM 766 C CA . GLY A 1 96 ? -20.206 -45.435 40.767 1.00 34.28 96 GLY A CA 1
ATOM 767 C C . GLY A 1 96 ? -20.539 -45.877 39.347 1.00 34.28 96 GLY A C 1
ATOM 768 O O . GLY A 1 96 ? -20.863 -47.036 39.174 1.00 34.28 96 GLY A O 1
ATOM 769 N N . ASP A 1 97 ? -20.452 -44.942 38.393 1.00 28.42 97 ASP A N 1
ATOM 770 C CA . ASP A 1 97 ? -19.983 -45.095 36.998 1.00 28.42 97 ASP A CA 1
ATOM 771 C C . ASP A 1 97 ? -20.184 -43.747 36.257 1.00 28.42 97 ASP A C 1
ATOM 773 O O . ASP A 1 97 ? -21.155 -43.039 36.551 1.00 28.42 97 ASP A O 1
ATOM 777 N N . PRO A 1 98 ? -19.293 -43.318 35.338 1.00 28.08 98 PRO A N 1
ATOM 778 C CA . PRO A 1 98 ? -19.528 -42.121 34.533 1.00 28.08 98 PRO A CA 1
ATOM 779 C C . PRO A 1 98 ? -20.512 -42.443 33.400 1.00 28.08 98 PRO A C 1
ATOM 781 O O . PRO A 1 98 ? -20.185 -43.188 32.479 1.00 28.08 98 PRO A O 1
ATOM 784 N N . VAL A 1 99 ? -21.716 -41.869 33.457 1.00 30.22 99 VAL A N 1
ATOM 785 C CA . VAL A 1 99 ? -22.709 -41.969 32.377 1.00 30.22 99 VAL A CA 1
ATOM 786 C C . VAL A 1 99 ? -22.530 -40.800 31.412 1.00 30.22 99 VAL A C 1
ATOM 788 O O . VAL A 1 99 ? -22.657 -39.632 31.775 1.00 30.22 99 VAL A O 1
ATOM 791 N N . TYR A 1 100 ? -22.212 -41.151 30.173 1.00 26.70 100 TYR A N 1
ATOM 792 C CA . TYR A 1 100 ? -22.116 -40.292 28.997 1.00 26.70 100 TYR A CA 1
ATOM 793 C C . TYR A 1 100 ? -23.514 -39.779 28.621 1.00 26.70 100 TYR A C 1
ATOM 795 O O . TYR A 1 100 ? -24.447 -40.572 28.498 1.00 26.70 100 TYR A O 1
ATOM 803 N N . VAL A 1 101 ? -23.668 -38.467 28.423 1.00 28.03 101 VAL A N 1
ATOM 804 C CA . VAL A 1 101 ? -24.906 -37.885 27.883 1.00 28.03 101 VAL A CA 1
ATOM 805 C C . VAL A 1 101 ? -24.796 -37.872 26.361 1.00 28.03 101 VAL A C 1
ATOM 807 O O . VAL A 1 101 ? -24.023 -37.103 25.797 1.00 28.03 101 VAL A O 1
ATOM 810 N N . THR A 1 102 ? -25.553 -38.748 25.705 1.00 29.06 102 THR A N 1
ATOM 811 C CA . THR A 1 102 ? -25.847 -38.670 24.272 1.00 29.06 102 THR A CA 1
ATOM 812 C C . THR A 1 102 ? -26.804 -37.509 24.006 1.00 29.06 102 THR A C 1
ATOM 814 O O . THR A 1 102 ? -27.798 -37.346 24.716 1.00 29.06 102 THR A O 1
ATOM 817 N N . GLU A 1 103 ? -26.499 -36.714 22.981 1.00 40.06 103 GLU A N 1
ATOM 818 C CA . GLU A 1 103 ? -27.398 -35.716 22.408 1.00 40.06 103 GLU A CA 1
ATOM 819 C C . GLU A 1 103 ? -28.672 -36.393 21.901 1.00 40.06 103 GLU A C 1
ATOM 821 O O . GLU A 1 103 ? -28.609 -37.211 20.994 1.00 40.06 103 GLU A O 1
ATOM 826 N N . GLU A 1 104 ? -29.806 -36.071 22.518 1.00 35.31 104 GLU A N 1
ATOM 827 C CA . GLU A 1 104 ? -31.102 -35.831 21.869 1.00 35.31 104 GLU A CA 1
ATOM 828 C C . GLU A 1 104 ? -32.174 -35.734 22.956 1.00 35.31 104 GLU A C 1
ATOM 830 O O . GLU A 1 104 ? -32.644 -36.741 23.479 1.00 35.31 104 GLU A O 1
ATOM 835 N N . SER A 1 105 ? -32.541 -34.504 23.325 1.00 30.31 105 SER A N 1
ATOM 836 C CA . SER A 1 105 ? -33.894 -34.076 23.727 1.00 30.31 105 SER A CA 1
ATOM 837 C C . SER A 1 105 ? -33.828 -32.643 24.249 1.00 30.31 105 SER A C 1
ATOM 839 O O . SER A 1 105 ? -33.027 -32.309 25.118 1.00 30.31 105 SER A O 1
ATOM 841 N N . GLY A 1 106 ? -34.641 -31.778 23.647 1.00 32.88 106 GLY A N 1
ATOM 842 C CA . GLY A 1 106 ? -34.541 -30.328 23.751 1.00 32.88 106 GLY A CA 1
ATOM 843 C C . GLY A 1 106 ? -34.817 -29.734 25.130 1.00 32.88 106 GLY A C 1
ATOM 844 O O . GLY A 1 106 ? -35.653 -30.225 25.872 1.00 32.88 106 GLY A O 1
AT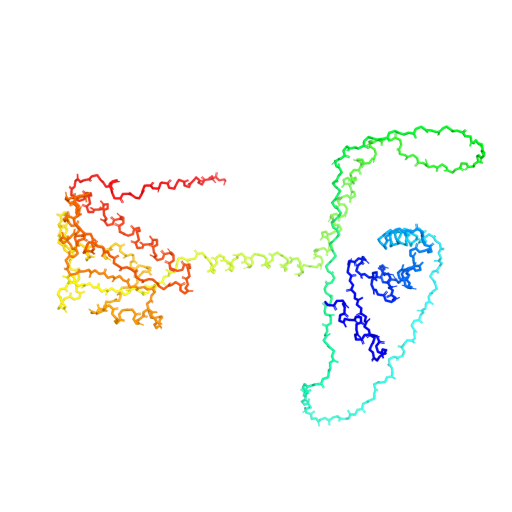OM 845 N N . VAL A 1 107 ? -34.156 -28.608 25.398 1.00 30.92 107 VAL A N 1
ATOM 846 C CA . VAL A 1 107 ? -34.753 -27.269 25.537 1.00 30.92 107 VAL A CA 1
ATOM 847 C C . VAL A 1 107 ? -33.628 -26.297 25.174 1.00 30.92 107 VAL A C 1
ATOM 849 O O . VAL A 1 107 ? -32.650 -26.182 25.908 1.00 30.92 107 VAL A O 1
ATOM 852 N N . VAL A 1 108 ? -33.715 -25.622 24.025 1.00 37.66 108 VAL A N 1
ATOM 853 C CA . VAL A 1 108 ? -32.772 -24.538 23.713 1.00 37.66 108 VAL A CA 1
ATOM 854 C C . VAL A 1 108 ? -33.068 -23.395 24.678 1.00 37.66 108 VAL A C 1
ATOM 856 O O . VAL A 1 108 ? -34.162 -22.830 24.675 1.00 37.66 108 VAL A O 1
ATOM 859 N N . GLY A 1 109 ? -32.099 -23.112 25.547 1.00 30.53 109 GLY A N 1
ATOM 860 C CA . GLY A 1 109 ? -32.180 -22.066 26.553 1.00 30.53 109 GLY A CA 1
ATOM 861 C C . GLY A 1 109 ? -32.389 -20.690 25.926 1.00 30.53 109 GLY A C 1
ATOM 862 O O . GLY A 1 109 ? -31.608 -20.240 25.091 1.00 30.53 109 GLY A O 1
ATOM 863 N N . LEU A 1 110 ? -33.431 -19.997 26.378 1.00 32.81 110 LEU A N 1
ATOM 864 C CA . LEU A 1 110 ? -33.550 -18.553 26.223 1.00 32.81 110 LEU A CA 1
ATOM 865 C C . LEU A 1 110 ? -32.711 -17.896 27.324 1.00 32.81 110 LEU A C 1
ATOM 867 O O . LEU A 1 110 ? -33.180 -17.697 28.443 1.00 32.81 110 LEU A O 1
ATOM 871 N N . ASN A 1 111 ? -31.459 -17.564 27.014 1.00 29.84 111 ASN A N 1
ATOM 872 C CA . ASN A 1 111 ? -30.673 -16.657 27.847 1.00 29.84 111 ASN A CA 1
ATOM 873 C C . ASN A 1 111 ? -31.196 -15.228 27.643 1.00 29.84 111 ASN A C 1
ATOM 875 O O . ASN A 1 111 ? -30.849 -14.562 26.670 1.00 29.84 111 ASN A O 1
ATOM 879 N N . PHE A 1 112 ? -32.042 -14.754 28.559 1.00 28.36 112 PHE A N 1
ATOM 880 C CA . PHE A 1 112 ? -32.486 -13.361 28.590 1.00 28.36 112 PHE A CA 1
ATOM 881 C C . PHE A 1 112 ? -31.490 -12.516 29.390 1.00 28.36 112 PHE A C 1
ATOM 883 O O . PHE A 1 112 ? -31.499 -12.511 30.620 1.00 28.36 112 PHE A O 1
ATOM 890 N N . HIS A 1 113 ? -30.644 -11.766 28.685 1.00 28.84 113 HIS A N 1
ATOM 891 C CA . HIS A 1 113 ? -29.942 -10.629 29.270 1.00 28.84 113 HIS A CA 1
ATOM 892 C C . HIS A 1 113 ? -30.865 -9.409 29.160 1.00 28.84 113 HIS A C 1
ATOM 894 O O . HIS A 1 113 ? -31.033 -8.830 28.089 1.00 28.84 113 HIS A O 1
ATOM 900 N N . GLN A 1 114 ? -31.534 -9.051 30.257 1.00 27.95 114 GLN A N 1
ATOM 901 C CA . GLN A 1 114 ? -32.397 -7.874 30.307 1.00 27.95 114 GLN A CA 1
ATOM 902 C C . GLN A 1 114 ? -31.535 -6.612 30.455 1.00 27.95 114 GLN A C 1
ATOM 904 O O . GLN A 1 114 ? -31.262 -6.151 31.562 1.00 27.95 114 GLN A O 1
ATOM 909 N N . SER A 1 115 ? -31.103 -6.046 29.329 1.00 29.05 115 SER A N 1
ATOM 910 C CA . SER A 1 115 ? -30.540 -4.696 29.273 1.00 29.05 115 SER A CA 1
ATOM 911 C C . SER A 1 115 ? -31.663 -3.693 29.526 1.00 29.05 115 SER A C 1
ATOM 913 O O . SER A 1 115 ? -32.589 -3.546 28.731 1.00 29.05 115 SER A O 1
ATOM 915 N N . LYS A 1 116 ? -31.613 -3.034 30.679 1.00 31.95 116 LYS A N 1
ATOM 916 C CA . LYS A 1 116 ? -32.543 -1.980 31.068 1.00 31.95 116 LYS A CA 1
ATOM 917 C C . LYS A 1 116 ? -31.991 -0.645 30.570 1.00 31.95 116 LYS A C 1
ATOM 919 O O . LYS A 1 116 ? -31.223 -0.016 31.279 1.00 31.95 116 LYS A O 1
ATOM 924 N N . GLU A 1 117 ? -32.399 -0.219 29.382 1.00 30.94 117 GLU A N 1
ATOM 925 C CA . GLU A 1 117 ? -32.163 1.136 28.870 1.00 30.94 117 GLU A CA 1
ATOM 926 C C . GLU A 1 117 ? -33.501 1.653 28.322 1.00 30.94 117 GLU A C 1
ATOM 928 O O . GLU A 1 117 ? -34.002 1.179 27.305 1.00 30.94 117 GLU A O 1
ATOM 933 N N . VAL A 1 118 ? -34.131 2.574 29.056 1.00 30.28 118 VAL A N 1
ATOM 934 C CA . VAL A 1 118 ? -35.291 3.348 28.596 1.00 30.28 118 VAL A CA 1
ATOM 935 C C . VAL A 1 118 ? -34.772 4.756 28.348 1.00 30.28 118 VAL A C 1
ATOM 937 O O . VAL A 1 118 ? -34.600 5.526 29.290 1.00 30.28 118 VAL A O 1
ATOM 940 N N . LEU A 1 119 ? -34.502 5.068 27.084 1.00 27.78 119 LEU A N 1
ATOM 941 C CA . LEU A 1 119 ? -34.291 6.430 26.610 1.00 27.78 119 LEU A CA 1
ATOM 942 C C . LEU A 1 119 ? -35.636 6.939 26.086 1.00 27.78 119 LEU A C 1
ATOM 944 O O . LEU A 1 119 ? -36.104 6.505 25.036 1.00 27.78 119 LEU A O 1
ATOM 948 N N . ILE A 1 120 ? -36.281 7.827 26.843 1.00 31.62 120 ILE A N 1
ATOM 949 C CA . ILE A 1 120 ? -37.370 8.660 26.326 1.00 31.62 120 ILE A CA 1
ATOM 950 C C . ILE A 1 120 ? -36.707 9.891 25.716 1.00 31.62 120 ILE A C 1
ATOM 952 O O . ILE A 1 120 ? -36.044 10.656 26.413 1.00 31.62 120 ILE A O 1
ATOM 956 N N . GLN A 1 121 ? -36.860 10.037 24.405 1.00 29.48 121 GLN A N 1
ATOM 957 C CA . GLN A 1 121 ? -36.424 11.191 23.636 1.00 29.48 121 GLN A CA 1
ATOM 958 C C . GLN A 1 121 ? -37.670 12.029 23.335 1.00 29.48 121 GLN A C 1
ATOM 960 O O . GLN A 1 121 ? -38.453 11.688 22.452 1.00 29.48 121 GLN A O 1
ATOM 965 N N . ASP A 1 122 ? -37.874 13.102 24.098 1.00 27.34 122 ASP A N 1
ATOM 966 C CA . ASP A 1 122 ? -38.911 14.089 23.805 1.00 27.34 122 ASP A CA 1
ATOM 967 C C . ASP A 1 122 ? -38.425 14.988 22.666 1.00 27.34 122 ASP A C 1
ATOM 969 O O . ASP A 1 122 ? -37.519 15.803 22.836 1.00 27.34 122 ASP A O 1
ATOM 973 N N . ASN A 1 123 ? -39.033 14.836 21.490 1.00 26.88 123 ASN A N 1
ATOM 974 C CA . ASN A 1 123 ? -38.845 15.737 20.361 1.00 26.88 123 ASN A CA 1
ATOM 975 C C . ASN A 1 123 ? -40.214 16.321 19.991 1.00 26.88 123 ASN A C 1
ATOM 977 O O . ASN A 1 123 ? -40.986 15.717 19.249 1.00 26.88 123 ASN A O 1
ATOM 981 N N . ALA A 1 124 ? -40.526 17.496 20.536 1.00 29.11 124 ALA A N 1
ATOM 982 C CA . ALA A 1 124 ? -41.710 18.266 20.180 1.00 29.11 124 ALA A CA 1
ATOM 983 C C . ALA A 1 124 ? -41.280 19.592 19.542 1.00 29.11 124 ALA A C 1
ATOM 985 O O . ALA A 1 124 ? -40.911 20.538 20.228 1.00 29.11 124 ALA A O 1
ATOM 986 N N . ASN A 1 125 ? -41.344 19.646 18.212 1.00 28.28 125 ASN A N 1
ATOM 987 C CA . ASN A 1 125 ? -41.482 20.874 17.435 1.00 28.28 125 ASN A CA 1
ATOM 988 C C . ASN A 1 125 ? -42.329 20.540 16.203 1.00 28.28 125 ASN A C 1
ATOM 990 O O . ASN A 1 125 ? -41.893 19.799 15.326 1.00 28.28 125 ASN A O 1
ATOM 994 N N . GLY A 1 126 ? -43.554 21.060 16.154 1.00 26.19 126 GLY A N 1
ATOM 995 C CA . GLY A 1 126 ? -44.491 20.787 15.067 1.00 26.19 126 GLY A CA 1
ATOM 996 C C . GLY A 1 126 ? -45.788 21.566 15.225 1.00 26.19 126 GLY A C 1
ATOM 997 O O . GLY A 1 126 ? -46.695 21.159 15.939 1.00 26.19 126 GLY A O 1
ATOM 998 N N . VAL A 1 127 ? -45.833 22.712 14.556 1.00 26.52 127 VAL A N 1
ATOM 999 C CA . VAL A 1 127 ? -46.961 23.635 14.403 1.00 26.52 127 VAL A CA 1
ATOM 1000 C C . VAL A 1 127 ? -48.189 22.925 13.814 1.00 26.52 127 VAL A C 1
ATOM 1002 O O . VAL A 1 127 ? -48.078 22.237 12.804 1.00 26.52 127 VAL A O 1
ATOM 1005 N N . GLY A 1 128 ? -49.372 23.152 14.392 1.00 26.78 128 GLY A N 1
ATOM 1006 C CA . GLY A 1 128 ? -50.646 22.647 13.872 1.00 26.78 128 GLY A CA 1
ATOM 1007 C C . GLY A 1 128 ? -51.837 23.332 14.538 1.00 26.78 128 GLY A C 1
ATOM 1008 O O . GLY A 1 128 ? -52.232 22.992 15.645 1.00 26.78 128 GLY A O 1
ATOM 1009 N N . ARG A 1 129 ? -52.365 24.349 13.863 1.00 25.17 129 ARG A N 1
ATOM 1010 C CA . ARG A 1 129 ? -53.403 25.286 14.300 1.00 25.17 129 ARG A CA 1
ATOM 1011 C C . ARG A 1 129 ? -54.783 24.768 13.886 1.00 25.17 129 ARG A C 1
ATOM 1013 O O . ARG A 1 129 ? -55.027 24.755 12.689 1.00 25.17 129 ARG A O 1
ATOM 1020 N N . TYR A 1 130 ? -55.682 24.457 14.825 1.00 26.17 130 TYR A N 1
ATOM 1021 C CA . TYR A 1 130 ? -57.138 24.415 14.586 1.00 26.17 130 TYR A CA 1
ATOM 1022 C C . TYR A 1 130 ? -57.906 24.799 15.864 1.00 26.17 130 TYR A C 1
ATOM 1024 O O . TYR A 1 130 ? -57.940 24.053 16.838 1.00 26.17 130 TYR A O 1
ATOM 1032 N N . GLU A 1 131 ? -58.507 25.990 15.851 1.00 24.59 131 GLU A N 1
ATOM 1033 C CA . GLU A 1 131 ? -59.584 26.407 16.757 1.00 24.59 131 GLU A CA 1
ATOM 1034 C C . GLU A 1 131 ? -60.905 25.747 16.338 1.00 24.59 131 GLU A C 1
ATOM 1036 O O . GLU A 1 131 ? -61.185 25.699 15.144 1.00 24.59 131 GLU A O 1
ATOM 1041 N N . MET A 1 132 ? -61.754 25.369 17.305 1.00 26.66 132 MET A N 1
ATOM 1042 C CA . MET A 1 132 ? -63.208 25.620 17.272 1.00 26.66 132 MET A CA 1
ATOM 1043 C C . MET A 1 132 ? -63.838 25.528 18.679 1.00 26.66 132 MET 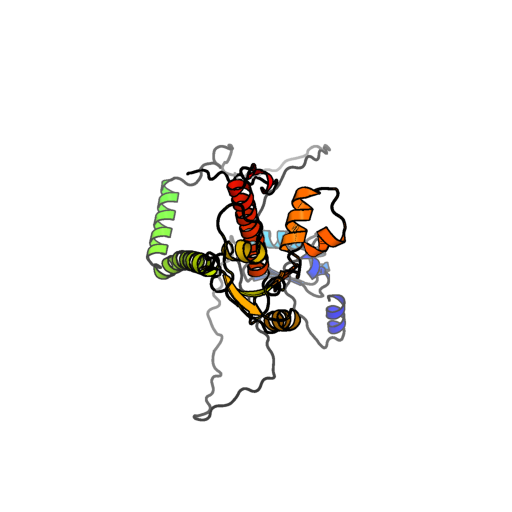A C 1
ATOM 1045 O O . MET A 1 132 ? -64.036 24.459 19.243 1.00 26.66 132 MET A O 1
ATOM 1049 N N . ASN A 1 133 ? -64.095 26.716 19.224 1.00 24.34 133 ASN A N 1
ATOM 1050 C CA . ASN A 1 133 ? -65.273 27.232 19.941 1.00 24.34 133 ASN A CA 1
ATOM 1051 C C . ASN A 1 133 ? -66.393 26.277 20.446 1.00 24.34 133 ASN A C 1
ATOM 1053 O O . ASN A 1 133 ? -67.008 25.557 19.664 1.00 24.34 133 ASN A O 1
ATOM 1057 N N . GLY A 1 134 ? -66.798 26.443 21.718 1.00 26.02 134 GLY A N 1
ATOM 1058 C CA . GLY A 1 134 ? -68.076 25.942 22.264 1.00 26.02 134 GLY A CA 1
ATOM 1059 C C . GLY A 1 134 ? -68.246 26.140 23.784 1.00 26.02 134 GLY A C 1
ATOM 1060 O O . GLY A 1 134 ? -67.555 25.511 24.573 1.00 26.02 134 GLY A O 1
ATOM 1061 N N . LYS A 1 135 ? -69.165 27.030 24.191 1.00 22.64 135 LYS A N 1
ATOM 1062 C CA . LYS A 1 135 ? -69.408 27.564 25.554 1.00 22.64 135 LYS A CA 1
ATOM 1063 C C . LYS A 1 135 ? -70.263 26.678 26.498 1.00 22.64 135 LYS A C 1
ATOM 1065 O O . LYS A 1 135 ? -71.311 26.195 26.099 1.00 22.64 135 LYS A O 1
ATOM 1070 N N . ALA A 1 136 ? -69.836 26.652 27.770 1.00 22.73 136 ALA A N 1
ATOM 1071 C CA . ALA A 1 136 ? -70.522 26.886 29.068 1.00 22.73 136 ALA A CA 1
ATOM 1072 C C . ALA A 1 136 ? -71.905 26.288 29.458 1.00 22.73 136 ALA A C 1
ATOM 1074 O O . ALA A 1 136 ? -72.923 26.729 28.937 1.00 22.73 136 ALA A O 1
ATOM 1075 N N . HIS A 1 137 ? -71.928 25.495 30.552 1.00 23.41 137 HIS A N 1
ATOM 1076 C CA . HIS A 1 137 ? -72.821 25.528 31.756 1.00 23.41 137 HIS A CA 1
ATOM 1077 C C . HIS A 1 137 ? -72.617 24.215 32.562 1.00 23.41 137 HIS A C 1
ATOM 1079 O O . HIS A 1 137 ? -72.501 23.174 31.934 1.00 23.41 137 HIS A O 1
ATOM 1085 N N . GLY A 1 138 ? -72.581 24.089 33.896 1.00 22.78 138 GLY A N 1
ATOM 1086 C CA . GLY A 1 138 ? -72.631 24.984 35.055 1.00 22.78 138 GLY A CA 1
ATOM 1087 C C . GLY A 1 138 ? -72.765 24.142 36.356 1.00 22.78 138 GLY A C 1
ATOM 1088 O O . GLY A 1 138 ? -73.516 23.176 36.360 1.00 22.78 138 GLY A O 1
ATOM 1089 N N . ILE A 1 139 ? -72.066 24.569 37.426 1.00 23.38 139 ILE A N 1
ATOM 1090 C CA . ILE A 1 139 ? -72.377 24.457 38.880 1.00 23.38 139 ILE A CA 1
ATOM 1091 C C . ILE A 1 139 ? -72.247 23.084 39.597 1.00 23.38 139 ILE A C 1
ATOM 1093 O O . ILE A 1 139 ? -72.967 22.145 39.281 1.00 23.38 139 ILE A O 1
ATOM 1097 N N . GLY A 1 140 ? -71.431 23.030 40.675 1.00 25.50 140 GLY A N 1
ATOM 1098 C CA . GLY A 1 140 ? -71.568 22.014 41.744 1.00 25.50 140 GLY A CA 1
ATOM 1099 C C . GLY A 1 140 ? -70.314 21.537 42.508 1.00 25.50 140 GLY A C 1
ATOM 1100 O O . GLY A 1 140 ? -70.111 20.340 42.623 1.00 25.50 140 GLY A O 1
ATOM 1101 N N . GLU A 1 141 ? -69.486 22.467 42.979 1.00 23.44 141 GLU A N 1
ATOM 1102 C CA . GLU A 1 141 ? -68.450 22.427 44.039 1.00 23.44 141 GLU A CA 1
ATOM 1103 C C . GLU A 1 141 ? -68.269 21.171 44.948 1.00 23.44 141 GLU A C 1
ATOM 1105 O O . GLU A 1 141 ? -69.133 20.828 45.751 1.00 23.44 141 GLU A O 1
ATOM 1110 N N . SER A 1 142 ? -67.058 20.589 44.937 1.00 26.47 142 SER A N 1
ATOM 1111 C CA . SER A 1 142 ? -66.318 20.212 46.159 1.00 26.47 142 SER A CA 1
ATOM 1112 C C . SER A 1 142 ? -64.813 20.228 45.867 1.00 26.47 142 SER A C 1
ATOM 1114 O O . SER A 1 142 ? -64.295 19.404 45.111 1.00 26.47 142 SER A O 1
ATOM 1116 N N . THR A 1 143 ? -64.147 21.221 46.438 1.00 25.41 143 THR A N 1
ATOM 1117 C CA . THR A 1 143 ? -62.712 21.487 46.401 1.00 25.41 143 THR A CA 1
ATOM 1118 C C . THR A 1 143 ? -61.905 20.361 47.048 1.00 25.41 143 THR A C 1
ATOM 1120 O O . THR A 1 143 ? -62.226 19.878 48.132 1.00 25.41 143 THR A O 1
ATOM 1123 N N . MET A 1 144 ? -60.813 19.972 46.397 1.00 30.81 144 MET A N 1
ATOM 1124 C CA . MET A 1 144 ? -59.661 19.382 47.069 1.00 30.81 144 MET A CA 1
ATOM 1125 C C . MET A 1 144 ? -58.442 20.032 46.425 1.00 30.81 144 MET A C 1
ATOM 1127 O O . MET A 1 144 ? -58.154 19.800 45.251 1.00 30.81 144 MET A O 1
ATOM 1131 N N . ASP A 1 145 ? -57.854 20.961 47.174 1.00 25.78 145 ASP A N 1
ATOM 1132 C CA . ASP A 1 145 ? -56.768 21.832 46.753 1.00 25.78 145 ASP A CA 1
ATOM 1133 C C . ASP A 1 145 ? -55.580 21.027 46.224 1.00 25.78 145 ASP A C 1
ATOM 1135 O O . ASP A 1 145 ? -55.042 20.132 46.880 1.00 25.78 145 ASP A O 1
ATOM 1139 N N . CYS A 1 146 ? -55.162 21.380 45.012 1.00 33.88 146 CYS A N 1
ATOM 1140 C CA . CYS A 1 146 ? -53.807 21.147 44.560 1.00 33.88 146 CYS A CA 1
ATOM 1141 C C . CYS A 1 146 ? -52.963 22.244 45.207 1.00 33.88 146 CYS A C 1
ATOM 1143 O O . CYS A 1 146 ? -52.963 23.374 44.715 1.00 33.88 146 CYS A O 1
ATOM 1145 N N . ASP A 1 147 ? -52.274 21.921 46.300 1.00 35.38 147 ASP A N 1
ATOM 1146 C CA . ASP A 1 147 ? -51.217 22.782 46.820 1.00 35.38 147 ASP A CA 1
ATOM 1147 C C . ASP A 1 147 ? -50.119 22.920 45.753 1.00 35.38 147 ASP A C 1
ATOM 1149 O O . ASP A 1 147 ? -49.301 22.032 45.516 1.00 35.38 147 ASP A O 1
ATOM 1153 N N . ASP A 1 148 ? -50.228 24.046 45.060 1.00 39.25 148 ASP A N 1
ATOM 1154 C CA . ASP A 1 148 ? -49.175 24.973 44.681 1.00 39.25 148 ASP A CA 1
ATOM 1155 C C . ASP A 1 148 ? -47.983 24.437 43.867 1.00 39.25 148 ASP A C 1
ATOM 1157 O O . ASP A 1 148 ? -47.029 23.848 44.370 1.00 39.25 148 ASP A O 1
ATOM 1161 N N . CYS A 1 149 ? -47.995 24.774 42.577 1.00 37.62 149 CYS A N 1
ATOM 1162 C CA . CYS A 1 149 ? -46.784 25.158 41.851 1.00 37.62 149 CYS A CA 1
ATOM 1163 C C . CYS A 1 149 ? -47.155 26.254 40.848 1.00 37.62 149 CYS A C 1
ATOM 1165 O O . CYS A 1 149 ? -47.155 26.063 39.630 1.00 37.62 149 CYS A O 1
ATOM 1167 N N . GLY A 1 150 ? -47.514 27.421 41.380 1.00 42.50 150 GLY A N 1
ATOM 1168 C CA . GLY A 1 150 ? -47.716 28.647 40.618 1.00 42.50 150 GLY A CA 1
ATOM 1169 C C . GLY A 1 150 ? -46.418 29.400 40.319 1.00 42.50 150 GLY A C 1
ATOM 1170 O O . GLY A 1 150 ? -46.356 30.586 40.600 1.00 42.50 150 GLY A O 1
ATOM 1171 N N . SER A 1 151 ? -45.372 28.765 39.772 1.00 40.97 151 SER A N 1
ATOM 1172 C CA . SER A 1 151 ? -44.250 29.471 39.119 1.00 40.97 151 SER A CA 1
ATOM 1173 C C . SER A 1 151 ? -43.269 28.502 38.450 1.00 40.97 151 SER A C 1
ATOM 1175 O O . SER A 1 151 ? -42.822 27.530 39.052 1.00 40.97 151 SER A O 1
ATOM 1177 N N . PHE A 1 152 ? -42.834 28.823 37.227 1.00 42.28 152 PHE A N 1
ATOM 1178 C CA . PHE A 1 152 ? -41.772 28.120 36.484 1.00 42.28 152 PHE A CA 1
ATOM 1179 C C . PHE A 1 152 ? -40.391 28.163 37.189 1.00 42.28 152 PHE A C 1
ATOM 1181 O O . PHE A 1 152 ? -39.445 27.515 36.748 1.00 42.28 152 PHE A O 1
ATOM 1188 N N . ALA A 1 153 ? -40.262 28.901 38.298 1.00 44.56 153 ALA A N 1
ATOM 1189 C CA . ALA A 1 153 ? -39.031 29.003 39.079 1.00 44.56 153 ALA A CA 1
ATOM 1190 C C . ALA A 1 153 ? -38.770 27.805 40.021 1.00 44.56 153 ALA A C 1
ATOM 1192 O O . ALA A 1 153 ? -37.607 27.535 40.321 1.00 44.56 153 ALA A O 1
ATOM 1193 N N . ASP A 1 154 ? -39.793 27.046 40.438 1.00 44.81 154 ASP A N 1
ATOM 1194 C CA . ASP A 1 154 ? -39.625 25.969 41.436 1.00 44.81 154 ASP A CA 1
ATOM 1195 C C . ASP A 1 154 ? -39.327 24.578 40.850 1.00 44.81 154 ASP A C 1
ATOM 1197 O O . ASP A 1 154 ? -38.786 23.715 41.546 1.00 44.81 154 ASP A O 1
ATOM 1201 N N . CYS A 1 155 ? -39.534 24.367 39.545 1.00 47.62 155 CYS A N 1
ATOM 1202 C CA . CYS A 1 155 ? -39.028 23.171 38.852 1.00 47.62 155 CYS A CA 1
ATOM 1203 C C . CYS A 1 155 ? -37.497 23.181 38.673 1.00 47.62 155 CYS A C 1
ATOM 1205 O O . CYS A 1 155 ? -36.907 22.151 38.348 1.00 47.62 155 CYS A O 1
ATOM 1207 N N . CYS A 1 156 ? -36.849 24.326 38.910 1.00 48.22 156 CYS A N 1
ATOM 1208 C CA . CYS A 1 156 ? -35.409 24.530 38.753 1.00 48.22 156 CYS A CA 1
ATOM 1209 C C . CYS A 1 156 ? -34.624 24.444 40.068 1.00 48.22 156 CYS A C 1
ATOM 1211 O O . CYS A 1 156 ? -33.436 24.769 40.087 1.00 48.22 156 CYS A O 1
ATOM 1213 N N . ASN A 1 157 ? -35.219 23.934 41.153 1.00 53.50 157 ASN A N 1
ATOM 1214 C CA . ASN A 1 157 ? -34.445 23.453 42.298 1.00 53.50 157 ASN A CA 1
ATOM 1215 C C . ASN A 1 157 ? -33.780 22.112 41.947 1.00 53.50 157 ASN A C 1
ATOM 1217 O O . ASN A 1 157 ? -34.058 21.066 42.540 1.00 53.50 157 ASN A O 1
ATOM 1221 N N . LEU A 1 158 ? -32.882 22.161 40.953 1.00 57.69 158 LEU A N 1
ATOM 1222 C CA . LEU A 1 158 ? -31.882 21.142 40.675 1.00 57.69 158 LEU A CA 1
ATOM 1223 C C . LEU A 1 158 ? -31.244 20.787 42.019 1.00 57.69 158 LEU A C 1
ATOM 1225 O O . LEU A 1 158 ? -30.608 21.628 42.648 1.00 57.69 158 LEU A O 1
ATOM 1229 N N . THR A 1 159 ? -31.528 19.570 42.482 1.00 62.41 159 THR A N 1
ATOM 1230 C CA . THR A 1 159 ? -31.064 18.925 43.719 1.00 62.41 159 THR A CA 1
ATOM 1231 C C . THR A 1 159 ? -30.134 19.784 44.586 1.00 62.41 159 THR A C 1
ATOM 1233 O O . THR A 1 159 ? -28.975 19.994 44.229 1.00 62.41 159 THR A O 1
ATOM 1236 N N . THR A 1 160 ? -30.608 20.220 45.758 1.00 75.56 160 THR A N 1
ATOM 1237 C CA . THR A 1 160 ? -29.824 20.996 46.735 1.00 75.56 160 THR A CA 1
ATOM 1238 C C . THR A 1 160 ? -28.396 20.427 46.858 1.00 75.56 160 THR A C 1
ATOM 1240 O O . THR A 1 160 ? -28.261 19.210 47.030 1.00 75.56 160 THR A O 1
ATOM 1243 N N . PRO A 1 161 ? -27.320 21.236 46.811 1.00 70.44 161 PRO A N 1
ATOM 1244 C CA . PRO A 1 161 ? -25.935 20.743 46.745 1.00 70.44 161 PRO A CA 1
ATOM 1245 C C . PRO A 1 161 ? -25.567 19.789 47.893 1.00 70.44 161 PRO A C 1
ATOM 1247 O O . PRO A 1 161 ? -24.774 18.866 47.711 1.00 70.44 161 PRO A O 1
ATOM 1250 N N . GLY A 1 162 ? -26.206 19.936 49.059 1.00 78.56 162 GLY A N 1
ATOM 1251 C CA . GLY A 1 162 ? -26.084 18.990 50.171 1.00 78.56 162 GLY A CA 1
ATOM 1252 C C . GLY A 1 162 ? -26.652 17.595 49.869 1.00 78.56 162 GLY A C 1
ATOM 1253 O O . GLY A 1 162 ? -26.028 16.596 50.220 1.00 78.56 162 GLY A O 1
ATOM 1254 N N . LYS A 1 163 ? -27.788 17.505 49.164 1.00 79.06 163 LYS A N 1
ATOM 1255 C CA . LYS A 1 163 ? -28.385 16.231 48.725 1.00 79.06 163 LYS A CA 1
ATOM 1256 C C . LYS A 1 163 ? -27.531 15.568 47.645 1.00 79.06 163 LYS A C 1
ATOM 1258 O O . LYS A 1 163 ? -27.271 14.373 47.744 1.00 79.06 163 LYS A O 1
ATOM 1263 N N . MET A 1 164 ? -27.026 16.337 46.677 1.00 81.19 164 MET A N 1
ATOM 1264 C CA . MET A 1 164 ? -26.105 15.828 45.649 1.00 81.19 164 MET A CA 1
ATOM 1265 C C . MET A 1 164 ? -24.816 15.280 46.278 1.00 81.19 164 MET A C 1
ATOM 1267 O O . MET A 1 164 ? -24.410 14.156 45.987 1.00 81.19 164 MET A O 1
ATOM 1271 N N . LYS A 1 165 ? -24.208 16.027 47.211 1.00 84.12 165 LYS A N 1
ATOM 1272 C CA . LYS A 1 165 ? -22.995 15.603 47.925 1.00 84.12 165 LYS A CA 1
ATOM 1273 C C . LYS A 1 165 ? -23.235 14.354 48.774 1.00 84.12 165 LYS A C 1
ATOM 1275 O O . LYS A 1 165 ? -22.409 13.447 48.755 1.00 84.12 165 LYS A O 1
ATOM 1280 N N . ALA A 1 166 ? -24.374 14.265 49.462 1.00 85.38 166 ALA A N 1
ATOM 1281 C CA . ALA A 1 166 ? -24.740 13.080 50.236 1.00 85.38 166 ALA A CA 1
ATOM 1282 C C . ALA A 1 166 ? -24.952 11.843 49.344 1.00 85.38 166 ALA A C 1
ATOM 1284 O O . ALA A 1 166 ? -24.494 10.751 49.683 1.00 85.38 166 ALA A O 1
ATOM 1285 N N . LEU A 1 167 ? -25.600 12.004 48.185 1.00 84.50 167 LEU A N 1
ATOM 1286 C CA . LEU A 1 167 ? -25.802 10.924 47.216 1.00 84.50 167 LEU A CA 1
ATOM 1287 C C . LEU A 1 167 ? -24.485 10.475 46.571 1.00 84.50 167 LEU A C 1
ATOM 1289 O O . LEU A 1 167 ? -24.254 9.272 46.454 1.00 84.50 167 LEU A O 1
ATOM 1293 N N . LEU A 1 168 ? -23.598 11.411 46.221 1.00 85.44 168 LEU A N 1
ATOM 1294 C CA . LEU A 1 168 ? -22.257 11.113 45.712 1.00 85.44 168 LEU A CA 1
ATOM 1295 C C . LEU A 1 168 ? -21.404 10.407 46.760 1.00 85.44 168 LEU A C 1
ATOM 1297 O O . LEU A 1 168 ? -20.802 9.386 46.457 1.00 85.44 168 LEU A O 1
ATOM 1301 N N . GLN A 1 169 ? -21.402 10.884 48.005 1.00 88.06 169 GLN A N 1
ATOM 1302 C CA . GLN A 1 169 ? -20.659 10.251 49.090 1.00 88.06 169 GLN A CA 1
ATOM 1303 C C . GLN A 1 169 ? -21.191 8.843 49.382 1.00 88.06 169 GLN A C 1
ATOM 1305 O O . GLN A 1 169 ? -20.402 7.919 49.566 1.00 88.06 169 GLN A O 1
ATOM 1310 N N . LYS A 1 170 ? -22.514 8.641 49.344 1.00 87.19 170 LYS A N 1
ATOM 1311 C CA . LYS A 1 170 ? -23.135 7.317 49.488 1.00 87.19 170 LYS A CA 1
ATOM 1312 C C . LYS A 1 170 ? -22.770 6.381 48.332 1.00 87.19 170 LYS A C 1
ATOM 1314 O O . LYS A 1 170 ? -22.421 5.229 48.586 1.00 87.19 170 LYS A O 1
ATOM 1319 N N . ASN A 1 171 ? -22.825 6.856 47.086 1.00 81.62 171 ASN A N 1
ATOM 1320 C CA . ASN A 1 171 ? -22.419 6.068 45.919 1.00 81.62 171 ASN A CA 1
ATOM 1321 C C . ASN A 1 171 ? -20.917 5.766 45.932 1.00 81.62 171 ASN A C 1
ATOM 1323 O O . ASN A 1 171 ? -20.535 4.631 45.671 1.00 81.62 171 ASN A O 1
ATOM 1327 N N . PHE A 1 172 ? -20.079 6.721 46.328 1.00 83.31 172 PHE A N 1
ATOM 1328 C CA . PHE A 1 172 ? -18.636 6.540 46.454 1.00 83.31 172 PHE A CA 1
ATOM 1329 C C . PHE A 1 172 ? -18.283 5.519 47.540 1.00 83.31 172 PHE A C 1
ATOM 1331 O O . PHE A 1 172 ? -17.528 4.593 47.275 1.00 83.31 172 PHE A O 1
ATOM 1338 N N . LEU A 1 173 ? -18.887 5.602 48.731 1.00 82.00 173 LEU A N 1
ATOM 1339 C CA . LEU A 1 173 ? -18.697 4.605 49.796 1.00 82.00 173 LEU A CA 1
ATOM 1340 C C . LEU A 1 173 ? -19.196 3.212 49.392 1.00 82.00 173 LEU A C 1
ATOM 1342 O O . LEU A 1 173 ? -18.564 2.208 49.727 1.00 82.00 173 LEU A O 1
ATOM 1346 N N . ARG A 1 174 ? -20.313 3.131 48.658 1.00 80.81 174 ARG A N 1
ATOM 1347 C CA . ARG A 1 174 ? -20.823 1.865 48.110 1.00 80.81 174 ARG A CA 1
ATOM 1348 C C . ARG A 1 174 ? -19.875 1.287 47.056 1.00 80.81 174 ARG A C 1
ATOM 1350 O O . ARG A 1 174 ? -19.667 0.078 47.038 1.00 80.81 174 ARG A O 1
ATOM 1357 N N . MET A 1 175 ? -19.284 2.141 46.224 1.00 77.88 175 MET A N 1
ATOM 1358 C CA . MET A 1 175 ? -18.317 1.753 45.199 1.00 77.88 175 MET A CA 1
ATOM 1359 C C . MET A 1 175 ? -16.973 1.338 45.817 1.00 77.88 175 MET A C 1
ATOM 1361 O O . MET A 1 175 ? -16.410 0.327 45.414 1.00 77.88 175 MET A O 1
ATOM 1365 N N . TRP A 1 176 ? -16.511 2.031 46.864 1.00 80.94 176 TRP A N 1
ATOM 1366 C CA . TRP A 1 176 ? -15.271 1.719 47.586 1.00 80.94 176 TRP A CA 1
ATOM 1367 C C . TRP A 1 176 ? -15.343 0.383 48.333 1.00 80.94 176 TRP A C 1
ATOM 1369 O O . TRP A 1 176 ? -14.373 -0.369 48.372 1.00 80.94 176 TRP A O 1
ATOM 1379 N N . ARG A 1 177 ? -16.513 0.039 48.888 1.00 86.06 177 ARG A N 1
ATOM 1380 C CA . ARG A 1 177 ? -16.745 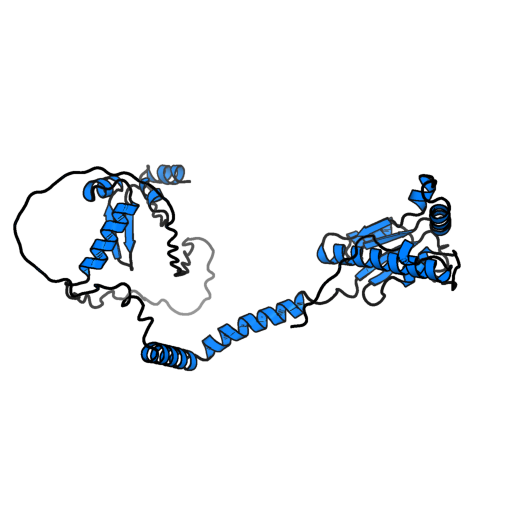-1.281 49.500 1.00 86.06 177 ARG A CA 1
ATOM 1381 C C . ARG A 1 177 ? -16.727 -2.428 48.485 1.00 86.06 177 ARG A C 1
ATOM 1383 O O . ARG A 1 177 ? -16.437 -3.552 48.876 1.00 86.06 177 ARG A O 1
ATOM 1390 N N . ASN A 1 178 ? -16.979 -2.142 47.207 1.00 86.06 178 ASN A N 1
ATOM 1391 C CA . ASN A 1 178 ? -16.920 -3.102 46.104 1.00 86.06 178 ASN A CA 1
ATOM 1392 C C . ASN A 1 178 ? -15.718 -2.815 45.184 1.00 86.06 178 ASN A C 1
ATOM 1394 O O . ASN A 1 178 ? -15.862 -2.725 43.962 1.00 86.06 178 ASN A O 1
ATOM 1398 N N . VAL A 1 179 ? -14.520 -2.689 45.772 1.00 86.44 179 VAL A N 1
ATOM 1399 C CA . VAL A 1 179 ? -13.290 -2.281 45.066 1.00 86.44 179 VAL A CA 1
ATOM 1400 C C . VAL A 1 179 ? -12.953 -3.170 43.860 1.00 86.44 179 VAL A C 1
ATOM 1402 O O . VAL A 1 179 ? -12.445 -2.675 42.858 1.00 86.44 179 VAL A O 1
ATOM 1405 N N . GLY A 1 180 ? -13.290 -4.465 43.914 1.00 88.75 180 GLY A N 1
ATOM 1406 C CA . GLY A 1 180 ? -13.021 -5.409 42.824 1.00 88.75 180 GLY A CA 1
ATOM 1407 C C . GLY A 1 180 ? -13.795 -5.096 41.539 1.00 88.75 180 GLY A C 1
ATOM 1408 O O . GLY A 1 180 ? -13.229 -5.161 40.452 1.00 88.75 180 GLY A O 1
ATOM 1409 N N . VAL A 1 181 ? -15.065 -4.687 41.653 1.00 87.50 181 VAL A N 1
ATOM 1410 C CA . VAL A 1 181 ? -15.890 -4.316 40.487 1.00 87.50 181 VAL A CA 1
ATOM 1411 C C . VAL A 1 181 ? -15.391 -3.008 39.874 1.00 87.50 181 VAL A C 1
ATOM 1413 O O . VAL A 1 181 ? -15.339 -2.875 38.656 1.00 87.50 181 VAL A O 1
ATOM 1416 N N . MET A 1 182 ? -14.971 -2.059 40.712 1.00 85.75 182 MET A N 1
ATOM 1417 C CA . MET A 1 182 ? -14.417 -0.781 40.263 1.00 85.75 182 MET A CA 1
ATOM 1418 C C . MET A 1 182 ? -13.088 -0.983 39.522 1.00 85.75 182 MET A C 1
ATOM 1420 O O . MET A 1 182 ? -12.934 -0.485 38.410 1.00 85.75 182 MET A O 1
ATOM 1424 N N . LEU A 1 183 ? -12.181 -1.800 40.072 1.00 87.62 183 LEU A N 1
ATOM 1425 C CA . LEU A 1 183 ? -10.933 -2.164 39.401 1.00 87.62 183 LEU A CA 1
ATOM 1426 C C . LEU A 1 183 ? -11.203 -2.813 38.043 1.00 87.62 183 LEU A C 1
ATOM 1428 O O . LEU A 1 183 ? -10.564 -2.434 37.073 1.00 87.62 183 LEU A O 1
ATOM 1432 N N . PHE A 1 184 ? -12.170 -3.726 37.943 1.00 92.19 184 PHE A N 1
ATOM 1433 C CA . PHE A 1 184 ? -12.520 -4.365 36.672 1.00 92.19 184 PHE A CA 1
ATOM 1434 C C . PHE A 1 184 ? -13.028 -3.365 35.621 1.00 92.19 184 PHE A C 1
ATOM 1436 O O . PHE A 1 184 ? -12.577 -3.400 34.479 1.00 92.19 184 PHE A O 1
ATOM 1443 N N . ILE A 1 185 ? -13.910 -2.436 36.012 1.00 90.56 185 ILE A N 1
ATOM 1444 C CA . ILE A 1 185 ? -14.473 -1.415 35.112 1.00 90.56 185 ILE A CA 1
ATOM 1445 C C . ILE A 1 185 ? -13.389 -0.499 34.532 1.00 90.56 185 ILE A C 1
ATOM 1447 O O . ILE A 1 185 ? -13.503 -0.101 33.378 1.00 90.56 185 ILE A O 1
ATOM 1451 N N . PHE A 1 186 ? -12.343 -0.170 35.295 1.00 90.38 186 PHE A N 1
ATOM 1452 C CA . PHE A 1 186 ? -11.254 0.688 34.810 1.00 90.38 186 PHE A CA 1
ATOM 1453 C C . PHE A 1 186 ? -10.103 -0.093 34.168 1.00 90.38 186 PHE A C 1
ATOM 1455 O O . PHE A 1 186 ? -9.528 0.361 33.181 1.00 90.38 186 PHE A O 1
ATOM 1462 N N . ALA A 1 187 ? -9.768 -1.273 34.688 1.00 93.62 187 ALA A N 1
ATOM 1463 C CA . ALA A 1 187 ? -8.669 -2.081 34.173 1.00 93.62 187 ALA A CA 1
ATOM 1464 C C . ALA A 1 187 ? -8.995 -2.687 32.808 1.00 93.62 187 ALA A C 1
ATOM 1466 O O . ALA A 1 187 ? -8.110 -2.761 31.962 1.00 93.62 187 ALA A O 1
ATOM 1467 N N . LEU A 1 188 ? -10.247 -3.091 32.568 1.00 93.00 188 LEU A N 1
ATOM 1468 C CA . LEU A 1 188 ? -10.627 -3.736 31.314 1.00 93.00 188 LEU A CA 1
ATOM 1469 C C . LEU A 1 188 ? -10.484 -2.788 30.103 1.00 93.00 188 LEU A C 1
ATOM 1471 O O . LEU A 1 188 ? -9.814 -3.191 29.153 1.00 93.00 188 LEU A O 1
ATOM 1475 N N . PRO A 1 189 ? -10.972 -1.530 30.121 1.00 95.62 189 PRO A N 1
ATOM 1476 C CA . PRO A 1 189 ? -10.730 -0.574 29.039 1.00 95.62 189 PRO A CA 1
ATOM 1477 C C . PRO A 1 189 ? -9.250 -0.229 28.858 1.00 95.62 189 PRO A C 1
ATOM 1479 O O . PRO A 1 189 ? -8.771 -0.166 27.732 1.00 95.62 189 PRO A O 1
ATOM 1482 N N . VAL A 1 190 ? -8.498 -0.046 29.949 1.00 95.12 190 VAL A N 1
ATOM 1483 C CA . VAL A 1 190 ? -7.057 0.253 29.868 1.00 95.12 190 VAL A CA 1
ATOM 1484 C C . VAL A 1 190 ? -6.300 -0.914 29.238 1.00 95.12 190 VAL A C 1
ATOM 1486 O O . VAL A 1 190 ? -5.496 -0.715 28.331 1.00 95.12 190 VAL A O 1
ATOM 1489 N N . MET A 1 191 ? -6.598 -2.142 29.661 1.00 94.31 191 MET A N 1
ATOM 1490 C CA . MET A 1 191 ? -6.026 -3.350 29.075 1.00 94.31 191 MET A CA 1
ATOM 1491 C C . MET A 1 191 ? -6.411 -3.483 27.597 1.00 94.31 191 MET A C 1
ATOM 1493 O O . MET A 1 191 ? -5.552 -3.797 26.780 1.00 94.31 191 MET A O 1
ATOM 1497 N N . GLN A 1 192 ? -7.667 -3.207 27.231 1.00 94.38 192 GLN A N 1
ATOM 1498 C CA . GLN A 1 192 ? -8.118 -3.218 25.837 1.00 94.38 192 GLN A CA 1
ATOM 1499 C C . GLN A 1 192 ? -7.367 -2.198 24.977 1.00 94.38 192 GLN A C 1
ATOM 1501 O O . GLN A 1 192 ? -6.925 -2.548 23.888 1.00 94.38 192 GLN A O 1
ATOM 1506 N N . VAL A 1 193 ? -7.171 -0.969 25.466 1.00 93.25 193 VAL A N 1
ATOM 1507 C CA . VAL A 1 193 ? -6.405 0.065 24.752 1.00 93.25 193 VAL A CA 1
ATOM 1508 C C . VAL A 1 193 ? -4.947 -0.356 24.593 1.00 93.25 193 VAL A C 1
ATOM 1510 O O . VAL A 1 193 ? -4.400 -0.246 23.502 1.00 93.25 193 VAL A O 1
ATOM 1513 N N . ILE A 1 194 ? -4.322 -0.897 25.642 1.00 92.44 194 ILE A N 1
ATOM 1514 C CA . ILE A 1 194 ? -2.941 -1.392 25.564 1.00 92.44 194 ILE A CA 1
ATOM 1515 C C . ILE A 1 194 ? -2.832 -2.529 24.543 1.00 92.44 194 ILE A C 1
ATOM 1517 O O . ILE A 1 194 ? -1.942 -2.498 23.696 1.00 92.44 194 ILE A O 1
ATOM 1521 N N . LEU A 1 195 ? -3.741 -3.507 24.583 1.00 91.00 195 LEU A N 1
ATOM 1522 C CA . LEU A 1 195 ? -3.764 -4.610 23.620 1.00 91.00 195 LEU A CA 1
ATOM 1523 C C . LEU A 1 195 ? -3.978 -4.107 22.193 1.00 91.00 195 LEU A C 1
ATOM 1525 O O . LEU A 1 195 ? -3.296 -4.571 21.288 1.00 91.00 195 LEU A O 1
ATOM 1529 N N . PHE A 1 196 ? -4.869 -3.137 21.994 1.00 90.81 196 PHE A N 1
ATOM 1530 C CA . PHE A 1 196 ? -5.098 -2.531 20.688 1.00 90.81 196 PHE A CA 1
ATOM 1531 C C . PHE A 1 196 ? -3.840 -1.822 20.171 1.00 90.81 196 PHE A C 1
ATOM 1533 O O . PHE A 1 196 ? -3.413 -2.078 19.049 1.00 90.81 196 PHE A O 1
ATOM 1540 N N . CYS A 1 197 ? -3.190 -0.999 20.997 1.00 86.00 197 CYS A N 1
ATOM 1541 C CA . CYS A 1 197 ? -1.964 -0.295 20.616 1.00 86.00 197 CYS A CA 1
ATOM 1542 C C . CYS A 1 197 ? -0.791 -1.252 20.343 1.00 86.00 197 CYS A C 1
ATOM 1544 O O . CYS A 1 197 ? 0.017 -0.988 19.455 1.00 86.00 197 CYS A O 1
ATOM 1546 N N . LEU A 1 198 ? -0.695 -2.369 21.074 1.00 84.50 198 LEU A N 1
ATOM 1547 C CA . LEU A 1 198 ? 0.318 -3.400 20.826 1.00 84.50 198 LEU A CA 1
ATOM 1548 C C . LEU A 1 198 ? 0.019 -4.235 19.575 1.00 84.50 198 LEU A C 1
ATOM 1550 O O . LEU A 1 198 ? 0.958 -4.651 18.901 1.00 84.50 198 LEU A O 1
ATOM 1554 N N . ALA A 1 199 ? -1.257 -4.479 19.268 1.00 82.12 199 ALA A N 1
ATOM 1555 C CA . ALA A 1 199 ? -1.670 -5.310 18.142 1.00 82.12 199 ALA A CA 1
ATOM 1556 C C . ALA A 1 199 ? -1.734 -4.555 16.803 1.00 82.12 199 ALA A C 1
ATOM 1558 O O . ALA A 1 199 ? -1.428 -5.146 15.774 1.00 82.12 199 ALA A O 1
ATOM 1559 N N . ILE A 1 200 ? -2.144 -3.280 16.791 1.00 78.69 200 ILE A N 1
ATOM 1560 C CA . ILE A 1 200 ? -2.526 -2.548 15.562 1.00 78.69 200 ILE A CA 1
ATOM 1561 C C . ILE A 1 200 ? -1.596 -1.352 15.256 1.00 78.69 200 ILE A C 1
ATOM 1563 O O . ILE A 1 200 ? -1.760 -0.675 14.248 1.00 78.69 200 ILE A O 1
ATOM 1567 N N . GLY A 1 201 ? -0.570 -1.094 16.073 1.00 69.19 201 GLY A N 1
ATOM 1568 C CA . GLY A 1 201 ? 0.268 0.109 15.940 1.00 69.19 201 GLY A CA 1
ATOM 1569 C C . GLY A 1 201 ? 1.684 -0.071 15.384 1.00 69.19 201 GLY A C 1
ATOM 1570 O O . GLY A 1 201 ? 2.377 0.929 15.222 1.00 69.19 201 GLY A O 1
ATOM 1571 N N . ARG A 1 202 ? 2.164 -1.299 15.150 1.00 78.19 202 ARG A N 1
ATOM 1572 C CA . ARG A 1 202 ? 3.529 -1.517 14.640 1.00 78.19 202 ARG A CA 1
ATOM 1573 C C . ARG A 1 202 ? 3.530 -1.736 13.137 1.00 78.19 202 ARG A C 1
ATOM 1575 O O . ARG A 1 202 ? 2.718 -2.501 12.627 1.00 78.19 202 ARG A O 1
ATOM 1582 N N . ASP A 1 203 ? 4.501 -1.124 12.471 1.00 80.25 203 ASP A N 1
ATOM 1583 C CA . ASP A 1 203 ? 4.810 -1.428 11.081 1.00 80.25 203 ASP A CA 1
ATOM 1584 C C . ASP A 1 203 ? 5.218 -2.915 10.962 1.00 80.25 203 ASP A C 1
ATOM 1586 O O . ASP A 1 203 ? 6.046 -3.380 11.758 1.00 80.25 203 ASP A O 1
ATOM 1590 N N . PRO A 1 204 ? 4.645 -3.685 10.018 1.00 81.00 204 PRO A N 1
ATOM 1591 C CA . PRO A 1 204 ? 5.042 -5.063 9.768 1.00 81.00 204 PRO A CA 1
ATOM 1592 C C . PRO A 1 204 ? 6.511 -5.108 9.343 1.00 81.00 204 PRO A C 1
ATOM 1594 O O . PRO A 1 204 ? 6.921 -4.408 8.422 1.00 81.00 204 PRO A O 1
ATOM 1597 N N . SER A 1 205 ? 7.307 -5.939 10.010 1.00 85.56 205 SER A N 1
ATOM 1598 C CA . SER A 1 205 ? 8.706 -6.187 9.664 1.00 85.56 205 SER A CA 1
ATOM 1599 C C . SER A 1 205 ? 8.891 -7.612 9.145 1.00 85.56 205 SER A C 1
ATOM 1601 O O . SER A 1 205 ? 8.138 -8.516 9.504 1.00 85.56 205 SER A O 1
ATOM 1603 N N . GLY A 1 206 ? 9.905 -7.815 8.300 1.00 88.38 206 GLY A N 1
ATOM 1604 C CA . GLY A 1 206 ? 10.218 -9.133 7.738 1.00 88.38 206 GLY A CA 1
ATOM 1605 C C . GLY A 1 206 ? 9.309 -9.547 6.579 1.00 88.38 206 GLY A C 1
ATOM 1606 O O . GLY A 1 206 ? 8.985 -10.723 6.437 1.00 88.38 206 GLY A O 1
ATOM 1607 N N . LEU A 1 207 ? 8.867 -8.591 5.761 1.00 92.19 207 LEU A N 1
ATOM 1608 C CA . LEU A 1 207 ? 8.081 -8.881 4.566 1.00 92.19 207 LEU A CA 1
ATOM 1609 C C . LEU A 1 207 ? 9.006 -9.371 3.448 1.00 92.19 207 LEU A C 1
ATOM 1611 O O . LEU A 1 207 ? 9.797 -8.600 2.911 1.00 92.19 207 LEU A O 1
ATOM 1615 N N . HIS A 1 208 ? 8.893 -10.648 3.098 1.00 94.00 208 HIS A N 1
ATOM 1616 C CA . HIS A 1 208 ? 9.577 -11.249 1.955 1.00 94.00 208 HIS A CA 1
ATOM 1617 C C . HIS A 1 208 ? 9.014 -10.716 0.636 1.00 94.00 208 HIS A C 1
ATOM 1619 O O . HIS A 1 208 ? 7.803 -10.767 0.405 1.00 94.00 208 HIS A O 1
ATOM 1625 N N . LEU A 1 209 ? 9.888 -10.207 -0.225 1.00 94.38 209 LEU A N 1
ATOM 1626 C CA . LEU A 1 209 ? 9.557 -9.629 -1.520 1.00 94.38 209 LEU A CA 1
ATOM 1627 C C . LEU A 1 209 ? 10.422 -10.292 -2.591 1.00 94.38 209 LEU A C 1
ATOM 1629 O O . LEU A 1 209 ? 11.650 -10.198 -2.549 1.00 94.38 209 LEU A O 1
ATOM 1633 N N . GLY A 1 210 ? 9.768 -10.955 -3.541 1.00 94.31 210 GLY A N 1
ATOM 1634 C CA . GLY A 1 210 ? 10.417 -11.579 -4.684 1.00 94.31 210 GLY A CA 1
ATOM 1635 C C . GLY A 1 210 ? 10.930 -10.529 -5.665 1.00 94.31 210 GLY A C 1
ATOM 1636 O O . GLY A 1 210 ? 10.200 -9.610 -6.027 1.00 94.31 210 GLY A O 1
ATOM 1637 N N . ILE A 1 211 ? 12.172 -10.657 -6.111 1.00 94.19 211 ILE A N 1
ATOM 1638 C CA . ILE A 1 211 ? 12.781 -9.783 -7.113 1.00 94.19 211 ILE A CA 1
ATOM 1639 C C . ILE A 1 211 ? 13.173 -10.629 -8.311 1.00 94.19 211 ILE A C 1
ATOM 1641 O O . ILE A 1 211 ? 13.968 -11.558 -8.186 1.00 94.19 211 ILE A O 1
ATOM 1645 N N . VAL A 1 212 ? 12.650 -10.256 -9.472 1.00 93.44 212 VAL A N 1
ATOM 1646 C CA . VAL A 1 212 ? 13.032 -10.810 -10.768 1.00 93.44 212 VAL A CA 1
ATOM 1647 C C . VAL A 1 212 ? 13.619 -9.664 -11.579 1.00 93.44 212 VAL A C 1
ATOM 1649 O O . VAL A 1 212 ? 12.906 -8.734 -11.954 1.00 93.44 212 VAL A O 1
ATOM 1652 N N . ASN A 1 213 ? 14.933 -9.687 -11.791 1.00 91.94 213 ASN A N 1
ATOM 1653 C CA . ASN A 1 213 ? 15.630 -8.632 -12.520 1.00 91.94 213 ASN A CA 1
ATOM 1654 C C . ASN A 1 213 ? 16.285 -9.203 -13.775 1.00 91.94 213 ASN A C 1
ATOM 1656 O O . ASN A 1 213 ? 17.357 -9.797 -13.686 1.00 91.94 213 ASN A O 1
ATOM 1660 N N . HIS A 1 214 ? 15.651 -9.002 -14.930 1.00 91.25 214 HIS A N 1
ATOM 1661 C CA . HIS A 1 214 ? 16.198 -9.452 -16.206 1.00 91.25 214 HIS A CA 1
ATOM 1662 C C . HIS A 1 214 ? 17.201 -8.464 -16.836 1.00 91.25 214 HIS A C 1
ATOM 1664 O O . HIS A 1 214 ? 17.801 -8.801 -17.851 1.00 91.25 214 HIS A O 1
ATOM 1670 N N . GLU A 1 215 ? 17.453 -7.283 -16.250 1.00 87.81 215 GLU A N 1
ATOM 1671 C CA . GLU A 1 215 ? 18.591 -6.443 -16.679 1.00 87.81 215 GLU A CA 1
ATOM 1672 C C . GLU A 1 215 ? 19.942 -7.046 -16.279 1.00 87.81 215 GLU A C 1
ATOM 1674 O O . GLU A 1 215 ? 20.987 -6.715 -16.845 1.00 87.81 215 GLU A O 1
ATOM 1679 N N . LEU A 1 216 ? 19.944 -7.889 -15.244 1.00 84.06 216 LEU A N 1
ATOM 1680 C CA . LEU A 1 216 ? 21.156 -8.494 -14.725 1.00 84.06 216 LEU A CA 1
ATOM 1681 C C . LEU A 1 216 ? 21.458 -9.780 -15.486 1.00 84.06 216 LEU A C 1
ATOM 1683 O O . LEU A 1 216 ? 20.629 -10.682 -15.587 1.00 84.06 216 LEU A O 1
ATOM 1687 N N . ASN A 1 217 ? 22.695 -9.905 -15.960 1.00 71.44 217 ASN A N 1
ATOM 1688 C CA . ASN A 1 217 ? 23.164 -11.173 -16.494 1.00 71.44 217 ASN A CA 1
ATOM 1689 C C . ASN A 1 217 ? 23.314 -12.161 -15.323 1.00 71.44 217 ASN A C 1
ATOM 1691 O O . ASN A 1 217 ? 23.959 -11.829 -14.324 1.00 71.44 217 ASN A O 1
ATOM 1695 N N . SER A 1 218 ? 22.729 -13.357 -15.439 1.00 60.97 218 SER A N 1
ATOM 1696 C CA . SER A 1 218 ? 22.449 -14.337 -14.365 1.00 60.97 218 SER A CA 1
ATOM 1697 C C . SER A 1 218 ? 23.658 -14.866 -13.564 1.00 60.97 218 SER A C 1
ATOM 1699 O O . SER A 1 218 ? 23.536 -15.814 -12.796 1.00 60.97 218 SER A O 1
ATOM 1701 N N . THR A 1 219 ? 24.850 -14.299 -13.737 1.00 54.91 219 THR A N 1
ATOM 1702 C CA . THR A 1 219 ? 26.098 -14.740 -13.102 1.00 54.91 219 THR A CA 1
ATOM 1703 C C . THR A 1 219 ? 26.527 -13.914 -11.893 1.00 54.91 219 THR A C 1
ATOM 1705 O O . THR A 1 219 ? 27.430 -14.336 -11.174 1.00 54.91 219 THR A O 1
ATOM 1708 N N . THR A 1 220 ? 25.909 -12.762 -11.632 1.00 54.03 220 THR A N 1
ATOM 1709 C CA . THR A 1 220 ? 26.243 -11.931 -10.467 1.0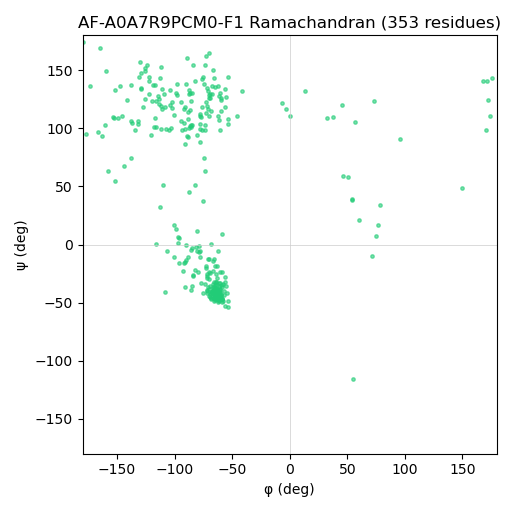0 54.03 220 THR A CA 1
ATOM 1710 C C . THR A 1 220 ? 24.971 -11.477 -9.778 1.00 54.03 220 THR A C 1
ATOM 1712 O O . THR A 1 220 ? 24.359 -10.504 -10.185 1.00 54.03 220 THR A O 1
ATOM 1715 N N . GLN A 1 221 ? 24.601 -12.173 -8.706 1.00 62.12 221 GLN A N 1
ATOM 1716 C CA . GLN A 1 221 ? 23.518 -11.796 -7.787 1.00 62.12 221 GLN A CA 1
ATOM 1717 C C . GLN A 1 221 ? 23.854 -10.538 -6.954 1.00 62.12 221 GLN A C 1
ATOM 1719 O O . GLN A 1 221 ? 23.059 -10.084 -6.133 1.00 62.12 221 GLN A O 1
ATOM 1724 N N . ASP A 1 222 ? 25.041 -9.972 -7.171 1.00 70.38 222 ASP A N 1
ATOM 1725 C CA . ASP A 1 222 ? 25.456 -8.690 -6.636 1.00 70.38 222 ASP A CA 1
ATOM 1726 C C . ASP A 1 222 ? 24.973 -7.576 -7.567 1.00 70.38 222 ASP A C 1
ATOM 1728 O O . ASP A 1 222 ? 25.299 -7.557 -8.751 1.00 70.38 222 ASP A O 1
ATOM 1732 N N . CYS A 1 223 ? 24.206 -6.639 -7.014 1.00 76.62 223 CYS A N 1
ATOM 1733 C CA . CYS A 1 223 ? 23.812 -5.392 -7.663 1.00 76.62 223 CYS A CA 1
ATOM 1734 C C . CYS A 1 223 ? 24.884 -4.319 -7.376 1.00 76.62 223 CYS A C 1
ATOM 1736 O O . CYS A 1 223 ? 24.809 -3.665 -6.326 1.00 76.62 223 CYS A O 1
ATOM 1738 N N . PRO A 1 224 ? 25.903 -4.122 -8.239 1.00 74.94 224 PRO A N 1
ATOM 1739 C CA . PRO A 1 224 ? 26.876 -3.058 -8.045 1.00 74.94 224 PRO A CA 1
ATOM 1740 C C . PRO A 1 224 ? 26.196 -1.711 -8.289 1.00 74.94 224 PRO A C 1
ATOM 1742 O O . PRO A 1 224 ? 25.609 -1.483 -9.344 1.00 74.94 224 PRO A O 1
ATOM 1745 N N . VAL A 1 225 ? 26.296 -0.800 -7.325 1.00 70.12 225 VAL A N 1
ATOM 1746 C CA . VAL A 1 225 ? 25.796 0.565 -7.501 1.00 70.12 225 VAL A CA 1
ATOM 1747 C C . VAL A 1 225 ? 26.957 1.495 -7.775 1.00 70.12 225 VAL A C 1
ATOM 1749 O O . VAL A 1 225 ? 27.866 1.648 -6.960 1.00 70.12 225 VAL A O 1
ATOM 1752 N N . MET A 1 226 ? 26.921 2.091 -8.963 1.00 66.25 226 MET A N 1
ATOM 1753 C CA . MET A 1 226 ? 27.845 3.135 -9.380 1.00 66.25 226 MET A CA 1
ATOM 1754 C C . MET A 1 226 ? 27.295 4.490 -8.919 1.00 66.25 226 MET A C 1
ATOM 1756 O O . MET A 1 226 ? 26.118 4.788 -9.106 1.00 66.25 226 MET A O 1
ATOM 1760 N N . GLY A 1 227 ? 28.143 5.287 -8.269 1.00 68.56 227 GLY A N 1
ATOM 1761 C CA . GLY A 1 227 ? 27.757 6.575 -7.691 1.00 68.56 227 GLY A CA 1
ATOM 1762 C C . GLY A 1 227 ? 27.537 7.700 -8.712 1.00 68.56 227 GLY A C 1
ATOM 1763 O O . GLY A 1 227 ? 28.126 7.696 -9.787 1.00 68.56 227 GLY A O 1
ATOM 1764 N N . ASN A 1 228 ? 26.704 8.656 -8.282 1.00 73.44 228 ASN A N 1
ATOM 1765 C CA . ASN A 1 228 ? 26.350 10.004 -8.764 1.00 73.44 228 ASN A CA 1
ATOM 1766 C C . ASN A 1 228 ? 26.240 10.255 -10.284 1.00 73.44 228 ASN A C 1
ATOM 1768 O O . ASN A 1 228 ? 27.238 10.368 -10.990 1.00 73.44 228 ASN A O 1
ATOM 1772 N N . CYS A 1 229 ? 24.991 10.462 -10.730 1.00 79.50 229 CYS A N 1
ATOM 1773 C CA . CYS A 1 229 ? 24.550 10.749 -12.103 1.00 79.50 229 CYS A CA 1
ATOM 1774 C C . CYS A 1 229 ? 25.004 9.742 -13.173 1.00 79.50 229 CYS A C 1
ATOM 1776 O O . CYS A 1 229 ? 25.328 10.093 -14.306 1.00 79.50 229 CYS A O 1
ATOM 1778 N N . SER A 1 230 ? 25.017 8.462 -12.814 1.00 84.62 230 SER A N 1
ATOM 1779 C CA . SER A 1 230 ? 25.238 7.372 -13.756 1.00 84.62 230 SER A CA 1
ATOM 1780 C C . SER A 1 230 ? 23.905 6.705 -14.082 1.00 84.62 230 SER A C 1
ATOM 1782 O O . SER A 1 230 ? 23.233 6.202 -13.187 1.00 84.62 230 SER A O 1
ATOM 1784 N N . PHE A 1 231 ? 23.535 6.661 -15.361 1.00 83.62 231 PHE A N 1
ATOM 1785 C CA . PHE A 1 231 ? 22.346 5.948 -15.841 1.00 83.62 231 PHE A CA 1
ATOM 1786 C C . PHE A 1 231 ? 22.663 4.476 -16.154 1.00 83.62 231 PHE A C 1
ATOM 1788 O O . PHE A 1 231 ? 22.308 3.966 -17.209 1.00 83.62 231 PHE A O 1
ATOM 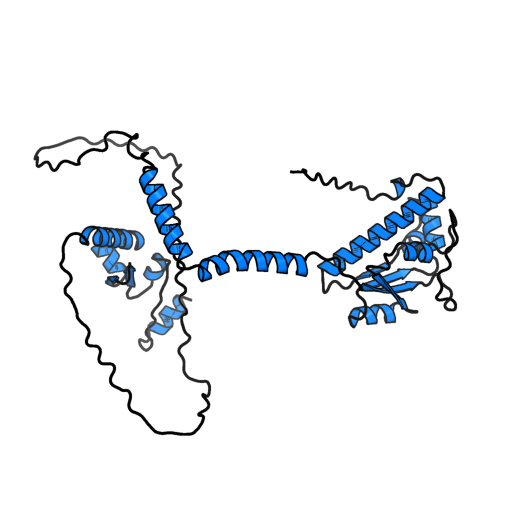1795 N N . HIS A 1 232 ? 23.386 3.799 -15.259 1.00 86.12 232 HIS A N 1
ATOM 1796 C CA . HIS A 1 232 ? 23.742 2.385 -15.400 1.00 86.12 232 HIS A CA 1
ATOM 1797 C C . HIS A 1 232 ? 23.059 1.557 -14.309 1.00 86.12 232 HIS A C 1
ATOM 1799 O O . HIS A 1 232 ? 23.226 1.861 -13.129 1.00 86.12 232 HIS A O 1
ATOM 1805 N N . LEU A 1 233 ? 22.347 0.493 -14.704 1.00 88.12 233 LEU A N 1
ATOM 1806 C CA . LEU A 1 233 ? 21.631 -0.431 -13.809 1.00 88.12 233 LEU A CA 1
ATOM 1807 C C . LEU A 1 233 ? 20.719 0.309 -12.810 1.00 88.12 233 LEU A C 1
ATOM 1809 O O . LEU A 1 233 ? 20.835 0.166 -11.586 1.00 88.12 233 LEU A O 1
ATOM 1813 N N . LEU A 1 234 ? 19.781 1.101 -13.339 1.00 89.44 234 LEU A N 1
ATOM 1814 C CA . LEU A 1 234 ? 18.838 1.873 -12.524 1.00 89.44 234 LEU A CA 1
ATOM 1815 C C . LEU A 1 234 ? 17.928 0.961 -11.683 1.00 89.44 234 LEU A C 1
ATOM 1817 O O . LEU A 1 234 ? 17.550 1.349 -10.577 1.00 89.44 234 LEU A O 1
ATOM 1821 N N . SER A 1 235 ? 17.641 -0.264 -12.147 1.00 91.19 235 SER A N 1
ATOM 1822 C CA . SER A 1 235 ? 16.959 -1.305 -11.353 1.00 91.19 235 SER A CA 1
ATOM 1823 C C . SER A 1 235 ? 17.658 -1.559 -10.014 1.00 91.19 235 SER A C 1
ATOM 1825 O O . SER A 1 235 ? 17.049 -1.439 -8.952 1.00 91.19 235 SER A O 1
ATOM 1827 N N . CYS A 1 236 ? 18.958 -1.847 -10.039 1.00 90.06 236 CYS A N 1
ATOM 1828 C CA . CYS A 1 236 ? 19.762 -2.109 -8.847 1.00 90.06 236 CYS A CA 1
ATOM 1829 C C . CYS A 1 236 ? 19.867 -0.888 -7.929 1.00 90.06 236 CYS A C 1
ATOM 1831 O O . CYS A 1 236 ? 19.816 -1.031 -6.705 1.00 90.06 236 CYS A O 1
ATOM 1833 N N . GLN A 1 237 ? 19.981 0.311 -8.503 1.00 89.06 237 GLN A N 1
ATOM 1834 C CA . GLN A 1 237 ? 19.987 1.545 -7.726 1.00 89.06 237 GLN A CA 1
ATOM 1835 C C . GLN A 1 237 ? 18.648 1.749 -7.006 1.00 89.06 237 GLN A C 1
ATOM 1837 O O . GLN A 1 237 ? 18.646 2.032 -5.810 1.00 89.06 237 GLN A O 1
ATOM 1842 N N . TYR A 1 238 ? 17.517 1.529 -7.683 1.00 91.12 238 TYR A N 1
ATOM 1843 C CA . TYR A 1 238 ? 16.190 1.576 -7.068 1.00 91.12 238 TYR A CA 1
ATOM 1844 C C . TYR A 1 238 ? 16.040 0.550 -5.934 1.00 91.12 238 TYR A C 1
ATOM 1846 O O . TYR A 1 238 ? 15.569 0.892 -4.846 1.00 91.12 238 TYR A O 1
ATOM 1854 N N . LEU A 1 239 ? 16.520 -0.683 -6.130 1.00 91.44 239 LEU A N 1
ATOM 1855 C CA . LEU A 1 239 ? 16.473 -1.723 -5.100 1.00 91.44 239 LEU A CA 1
ATOM 1856 C C . LEU A 1 239 ? 17.205 -1.325 -3.810 1.00 91.44 239 LEU A C 1
ATOM 1858 O O . LEU A 1 239 ? 16.855 -1.844 -2.751 1.00 91.44 239 LEU A O 1
ATOM 1862 N N . GLN A 1 240 ? 18.170 -0.400 -3.832 1.00 89.06 240 GLN A N 1
ATOM 1863 C CA . GLN A 1 240 ? 18.804 0.107 -2.606 1.00 89.06 240 GLN A CA 1
ATOM 1864 C C . GLN A 1 240 ? 17.893 1.014 -1.767 1.00 89.06 240 GLN A C 1
ATOM 1866 O O . GLN A 1 240 ? 18.042 1.044 -0.546 1.00 89.06 240 GLN A O 1
ATOM 1871 N N . TYR A 1 241 ? 16.928 1.698 -2.388 1.00 90.75 241 TYR A N 1
ATOM 1872 C CA . TYR A 1 241 ? 15.957 2.551 -1.687 1.00 90.75 241 TYR A CA 1
ATOM 1873 C C . TYR A 1 241 ? 14.839 1.756 -1.009 1.00 90.75 241 TYR A C 1
ATOM 1875 O O . TYR A 1 241 ? 14.086 2.302 -0.197 1.00 90.75 241 TYR A O 1
ATOM 1883 N N . LEU A 1 242 ? 14.725 0.458 -1.300 1.00 91.25 242 LEU A N 1
ATOM 1884 C CA . LEU A 1 242 ? 13.842 -0.435 -0.558 1.00 91.25 242 LEU A CA 1
ATOM 1885 C C . LEU A 1 242 ? 14.418 -0.689 0.842 1.00 91.25 242 LEU A C 1
ATOM 1887 O O . LEU A 1 242 ? 15.513 -1.244 0.992 1.00 91.25 242 LEU A O 1
ATOM 1891 N N . LYS A 1 243 ? 13.656 -0.299 1.871 1.00 85.38 243 LYS A N 1
ATOM 1892 C CA . LYS A 1 243 ? 14.047 -0.363 3.288 1.00 85.38 243 LYS A CA 1
ATOM 1893 C C . LYS A 1 243 ? 14.300 -1.803 3.750 1.00 85.38 243 LYS A C 1
ATOM 1895 O O . LYS A 1 243 ? 13.356 -2.557 3.980 1.00 85.38 243 LYS A O 1
ATOM 1900 N N . ASN A 1 244 ? 15.564 -2.136 4.019 1.00 84.00 244 ASN A N 1
ATOM 1901 C CA . ASN A 1 244 ? 15.975 -3.461 4.513 1.00 84.00 244 ASN A CA 1
ATOM 1902 C C . ASN A 1 244 ? 15.396 -3.825 5.900 1.00 84.00 244 ASN A C 1
ATOM 1904 O O . ASN A 1 244 ? 15.395 -4.991 6.275 1.00 84.00 244 ASN A O 1
ATOM 1908 N N . SER A 1 245 ? 14.920 -2.850 6.687 1.00 83.06 245 SER A N 1
ATOM 1909 C CA . SER A 1 245 ? 14.277 -3.099 7.990 1.00 83.06 245 SER A CA 1
ATOM 1910 C C . SER A 1 245 ? 12.886 -3.724 7.869 1.00 83.06 245 SER A C 1
ATOM 1912 O O . SER A 1 245 ? 12.427 -4.409 8.782 1.00 83.06 245 SER A O 1
ATOM 1914 N N . THR A 1 246 ? 12.202 -3.438 6.764 1.00 86.50 246 THR A N 1
ATOM 1915 C CA . THR A 1 246 ? 10.796 -3.789 6.544 1.00 86.50 246 THR A CA 1
ATOM 1916 C C . THR A 1 246 ? 10.692 -4.909 5.514 1.00 86.50 246 THR A C 1
ATOM 1918 O O . THR A 1 246 ? 9.926 -5.850 5.712 1.00 86.50 246 THR A O 1
ATOM 1921 N N . ILE A 1 247 ? 11.508 -4.828 4.458 1.00 92.12 247 ILE A N 1
ATOM 1922 C CA . ILE A 1 247 ? 11.463 -5.688 3.277 1.00 92.12 247 ILE A CA 1
ATOM 1923 C C . ILE A 1 247 ? 12.725 -6.554 3.207 1.00 92.12 247 ILE A C 1
ATOM 1925 O O . ILE A 1 247 ? 13.845 -6.039 3.189 1.00 92.12 247 ILE A O 1
ATOM 1929 N N . ILE A 1 248 ? 12.526 -7.867 3.112 1.00 92.44 248 ILE A N 1
ATOM 1930 C CA . ILE A 1 248 ? 13.560 -8.865 2.826 1.00 92.44 248 ILE A CA 1
ATOM 1931 C C . ILE A 1 248 ? 13.477 -9.203 1.338 1.00 92.44 248 ILE A C 1
ATOM 1933 O O . ILE A 1 248 ? 12.396 -9.445 0.811 1.00 92.44 248 ILE A O 1
ATOM 1937 N N . LYS A 1 249 ? 14.620 -9.169 0.656 1.00 91.44 249 LYS A N 1
ATOM 1938 C CA . LYS A 1 249 ? 14.728 -9.279 -0.801 1.00 91.44 249 LYS A CA 1
ATOM 1939 C C . LYS A 1 249 ? 15.127 -10.702 -1.173 1.00 91.44 249 LYS A C 1
ATOM 1941 O O . LYS A 1 249 ? 16.266 -11.086 -0.914 1.00 91.44 249 LYS A O 1
ATOM 1946 N N . ASP A 1 250 ? 14.214 -11.438 -1.793 1.00 91.88 250 ASP A N 1
ATOM 1947 C CA . ASP A 1 250 ? 14.449 -12.801 -2.266 1.00 91.88 250 ASP A CA 1
ATOM 1948 C C . ASP A 1 250 ? 14.534 -12.788 -3.793 1.00 91.88 250 ASP A C 1
ATOM 1950 O O . ASP A 1 250 ? 13.592 -12.387 -4.471 1.00 91.88 250 ASP A O 1
ATOM 1954 N N . TYR A 1 251 ? 15.674 -13.185 -4.348 1.00 91.50 251 TYR A N 1
ATOM 1955 C CA . TYR A 1 251 ? 15.911 -13.120 -5.791 1.00 91.50 251 TYR A CA 1
ATOM 1956 C C . TYR A 1 251 ? 15.474 -14.414 -6.481 1.00 91.50 251 TYR A C 1
ATOM 1958 O O . TYR A 1 251 ? 15.747 -15.505 -5.981 1.00 91.50 251 TYR A O 1
ATOM 1966 N N . TYR A 1 252 ? 14.825 -14.277 -7.636 1.00 91.88 252 TYR A N 1
ATOM 1967 C CA . TYR A 1 252 ? 14.336 -15.379 -8.462 1.00 91.88 252 TYR A CA 1
ATOM 1968 C C . TYR A 1 252 ? 14.765 -15.185 -9.918 1.00 91.88 252 TYR A C 1
ATOM 1970 O O . TYR A 1 252 ? 14.763 -14.065 -10.426 1.00 91.88 252 TYR A O 1
ATOM 1978 N N . ASP A 1 253 ? 15.074 -16.292 -10.596 1.00 89.50 253 ASP A N 1
ATOM 1979 C CA . ASP A 1 253 ? 15.501 -16.275 -12.001 1.00 89.50 253 ASP A CA 1
ATOM 1980 C C . ASP A 1 253 ? 14.334 -16.081 -12.977 1.00 89.50 253 ASP A C 1
ATOM 1982 O O . ASP A 1 253 ? 14.507 -15.488 -14.035 1.00 89.50 253 ASP A O 1
ATOM 1986 N N . THR A 1 254 ? 13.147 -16.602 -12.642 1.00 92.56 254 THR A N 1
ATOM 1987 C CA . THR A 1 254 ? 11.957 -16.545 -13.502 1.00 92.56 254 THR A CA 1
ATOM 1988 C C . THR A 1 254 ? 10.769 -15.937 -12.774 1.00 92.56 254 THR A C 1
ATOM 1990 O O . THR A 1 254 ? 10.623 -16.049 -11.550 1.00 92.56 254 THR A O 1
ATOM 1993 N N . THR A 1 255 ? 9.882 -15.312 -13.546 1.00 92.75 255 THR A N 1
ATOM 1994 C CA . THR A 1 255 ? 8.658 -14.699 -13.020 1.00 92.75 255 THR A CA 1
ATOM 1995 C C . THR A 1 255 ? 7.711 -15.743 -12.448 1.00 92.75 255 THR A C 1
ATOM 1997 O O . THR A 1 255 ? 7.098 -15.508 -11.411 1.00 92.75 255 THR A O 1
ATOM 2000 N N . GLU A 1 256 ? 7.630 -16.922 -13.059 1.00 95.00 256 GLU A N 1
ATOM 2001 C CA . GLU A 1 256 ? 6.751 -18.003 -12.628 1.00 95.00 256 GLU A CA 1
ATOM 2002 C C . GLU A 1 256 ? 7.148 -18.531 -11.248 1.00 95.00 256 GLU A C 1
ATOM 2004 O O . GLU A 1 256 ? 6.288 -18.654 -10.377 1.00 95.00 256 GLU A O 1
ATOM 2009 N N . ASN A 1 257 ? 8.447 -18.747 -11.007 1.00 95.06 257 ASN A N 1
ATOM 2010 C CA . ASN A 1 257 ? 8.941 -19.212 -9.709 1.00 95.06 257 ASN A CA 1
ATOM 2011 C C . ASN A 1 257 ? 8.654 -18.185 -8.603 1.00 95.06 257 ASN A C 1
ATOM 2013 O O . ASN A 1 257 ? 8.251 -18.553 -7.498 1.00 95.06 257 ASN A O 1
ATOM 2017 N N . ALA A 1 258 ? 8.819 -16.895 -8.909 1.00 94.44 258 ALA A N 1
ATOM 2018 C CA . ALA A 1 258 ? 8.516 -15.817 -7.974 1.00 94.44 258 ALA A CA 1
ATOM 2019 C C . ALA A 1 258 ? 7.008 -15.722 -7.676 1.00 94.44 258 ALA A C 1
ATOM 2021 O O . ALA A 1 258 ? 6.602 -15.560 -6.523 1.00 94.44 258 ALA A O 1
ATOM 2022 N N . LEU A 1 259 ? 6.157 -15.859 -8.698 1.00 94.94 259 LEU A N 1
ATOM 2023 C CA . LEU A 1 259 ? 4.702 -15.848 -8.537 1.00 94.94 259 LEU A CA 1
ATOM 2024 C C . LEU A 1 259 ? 4.205 -17.062 -7.747 1.00 94.94 259 LEU A C 1
ATOM 2026 O O . LEU A 1 259 ? 3.292 -16.930 -6.930 1.00 94.94 259 LEU A O 1
ATOM 2030 N N . ASP A 1 260 ? 4.809 -18.231 -7.946 1.00 96.12 260 ASP A N 1
ATOM 2031 C CA . ASP A 1 260 ? 4.479 -19.427 -7.177 1.00 96.12 260 ASP A CA 1
ATOM 2032 C C . ASP A 1 260 ? 4.874 -19.283 -5.700 1.00 96.12 260 ASP A C 1
ATOM 2034 O O . ASP A 1 260 ? 4.118 -19.726 -4.833 1.00 96.12 260 ASP A O 1
ATOM 2038 N N . ALA A 1 261 ? 5.966 -18.573 -5.388 1.00 94.81 261 ALA A N 1
ATOM 2039 C CA . ALA A 1 261 ? 6.330 -18.237 -4.009 1.00 94.81 261 ALA A CA 1
ATOM 2040 C C . ALA A 1 261 ? 5.304 -17.314 -3.325 1.00 94.81 261 ALA A C 1
ATOM 2042 O O . ALA A 1 261 ? 5.044 -17.455 -2.126 1.00 94.81 261 ALA A O 1
ATOM 2043 N N . VAL A 1 262 ? 4.678 -16.398 -4.071 1.00 94.38 262 VAL A N 1
ATOM 2044 C CA . VAL A 1 262 ? 3.561 -15.590 -3.552 1.00 94.38 262 VAL A CA 1
ATOM 2045 C C . VAL A 1 262 ? 2.321 -16.451 -3.337 1.00 94.38 262 VAL A C 1
ATOM 2047 O O . VAL A 1 262 ? 1.705 -16.397 -2.275 1.00 94.38 262 VAL A O 1
ATOM 2050 N N . ARG A 1 263 ? 1.977 -17.315 -4.299 1.00 93.75 263 ARG A N 1
ATOM 2051 C CA . ARG A 1 263 ? 0.829 -18.233 -4.178 1.00 93.75 263 ARG A CA 1
ATOM 2052 C C . ARG A 1 263 ? 0.970 -19.208 -3.012 1.00 93.75 263 ARG A C 1
ATOM 2054 O O . ARG A 1 263 ? -0.037 -19.576 -2.412 1.00 93.75 263 ARG A O 1
ATOM 2061 N N . SER A 1 264 ? 2.192 -19.631 -2.692 1.00 94.31 264 SER A N 1
ATOM 2062 C CA . SER A 1 264 ? 2.468 -20.511 -1.556 1.00 94.31 264 SER A CA 1
ATOM 2063 C C . SER A 1 264 ? 2.524 -19.777 -0.210 1.00 94.31 264 SER A C 1
ATOM 2065 O O . SER A 1 264 ? 2.657 -20.436 0.817 1.00 94.31 264 SER A O 1
ATOM 2067 N N . GLY A 1 265 ? 2.446 -18.440 -0.198 1.00 91.19 265 GLY A N 1
ATOM 2068 C CA . GLY A 1 265 ? 2.548 -17.615 1.009 1.00 91.19 265 GLY A CA 1
ATOM 2069 C C . GLY A 1 265 ? 3.974 -17.443 1.546 1.00 91.19 265 GLY A C 1
ATOM 2070 O O . GLY A 1 265 ? 4.142 -17.062 2.701 1.00 91.19 265 GLY A O 1
ATOM 2071 N N . ASN A 1 266 ? 4.998 -17.732 0.734 1.00 93.50 266 ASN A N 1
ATOM 2072 C CA . ASN A 1 266 ? 6.402 -17.516 1.104 1.00 93.50 266 ASN A CA 1
ATOM 2073 C C . ASN A 1 266 ? 6.852 -16.068 0.849 1.00 93.50 266 ASN A C 1
ATOM 2075 O O . ASN A 1 266 ? 7.764 -15.593 1.518 1.00 93.50 266 ASN A O 1
ATOM 2079 N N . ALA A 1 267 ? 6.214 -15.366 -0.092 1.00 94.50 267 ALA A N 1
ATOM 2080 C CA . ALA A 1 267 ? 6.472 -13.961 -0.401 1.00 94.50 267 ALA A CA 1
ATOM 2081 C C . ALA A 1 267 ? 5.169 -13.145 -0.410 1.00 94.50 267 ALA A C 1
ATOM 2083 O O . ALA A 1 267 ? 4.115 -13.642 -0.796 1.00 94.50 267 ALA A O 1
ATOM 2084 N N . TRP A 1 268 ? 5.247 -11.873 -0.019 1.00 94.25 268 TRP A N 1
ATOM 2085 C CA . TRP A 1 268 ? 4.115 -10.935 0.003 1.00 94.25 268 TRP A CA 1
ATOM 2086 C C . TRP A 1 268 ? 3.916 -10.197 -1.324 1.00 94.25 268 TRP A C 1
ATOM 2088 O O . TRP A 1 268 ? 2.904 -9.526 -1.525 1.00 94.25 268 TRP A O 1
ATOM 2098 N N . GLY A 1 269 ? 4.877 -10.307 -2.238 1.00 94.94 269 GLY A N 1
ATOM 2099 C CA . GLY A 1 269 ? 4.778 -9.755 -3.578 1.00 94.94 269 GLY A CA 1
ATOM 2100 C C . GLY A 1 269 ? 6.011 -10.039 -4.425 1.00 94.94 269 GLY A C 1
ATOM 2101 O O . GLY A 1 269 ? 7.003 -10.570 -3.926 1.00 94.94 269 GLY A O 1
ATOM 2102 N N . VAL A 1 270 ? 5.938 -9.665 -5.700 1.00 95.75 270 VAL A N 1
ATOM 2103 C CA . VAL A 1 270 ? 7.014 -9.771 -6.689 1.00 95.75 270 VAL A CA 1
ATOM 2104 C C . VAL A 1 270 ? 7.202 -8.428 -7.383 1.00 95.75 270 VAL A C 1
ATOM 2106 O O . VAL A 1 270 ? 6.220 -7.820 -7.811 1.00 95.75 270 VAL A O 1
ATOM 2109 N N . LEU A 1 271 ? 8.454 -7.998 -7.528 1.00 94.88 271 LEU A N 1
ATOM 2110 C CA . LEU A 1 271 ? 8.881 -6.936 -8.438 1.00 94.88 271 LEU A CA 1
ATOM 2111 C C . LEU A 1 271 ? 9.569 -7.560 -9.645 1.00 94.88 271 LEU A C 1
ATOM 2113 O O . LEU A 1 271 ? 10.463 -8.393 -9.488 1.00 94.88 271 LEU A O 1
ATOM 2117 N N . TYR A 1 272 ? 9.187 -7.108 -10.832 1.00 94.88 272 TYR A N 1
ATOM 2118 C CA . TYR A 1 272 ? 9.790 -7.513 -12.091 1.00 94.88 272 TYR A CA 1
ATOM 2119 C C . TYR A 1 272 ? 10.333 -6.319 -12.860 1.00 94.88 272 TYR A C 1
ATOM 2121 O O . TYR A 1 272 ? 9.616 -5.342 -13.096 1.00 94.88 272 TYR A O 1
ATOM 2129 N N . PHE A 1 273 ? 11.586 -6.455 -13.281 1.00 94.62 273 PHE A N 1
ATOM 2130 C CA . PHE A 1 273 ? 12.266 -5.548 -14.194 1.00 94.62 273 PHE A CA 1
ATOM 2131 C C . PHE A 1 273 ? 12.484 -6.256 -15.527 1.00 94.62 273 PHE A C 1
ATOM 2133 O O . PHE A 1 273 ? 12.923 -7.409 -15.568 1.00 94.62 273 PHE A O 1
ATOM 2140 N N . THR A 1 274 ? 12.168 -5.554 -16.607 1.00 93.75 274 THR A N 1
ATOM 2141 C CA . THR A 1 274 ? 12.404 -5.991 -17.985 1.00 93.75 274 THR A CA 1
ATOM 2142 C C . THR A 1 274 ? 13.901 -5.991 -18.319 1.00 93.75 274 THR A C 1
ATOM 2144 O O . THR A 1 274 ? 14.707 -5.391 -17.612 1.00 93.75 274 THR A O 1
ATOM 2147 N N . GLU A 1 275 ? 14.284 -6.652 -19.414 1.00 91.38 275 GLU A N 1
ATOM 2148 C CA . GLU A 1 275 ? 15.684 -6.749 -19.869 1.00 91.38 275 GLU A CA 1
ATOM 2149 C C . GLU A 1 275 ? 16.293 -5.393 -20.261 1.00 91.38 275 GLU A C 1
ATOM 2151 O O . GLU A 1 275 ? 17.483 -5.176 -20.057 1.00 91.38 275 GLU A O 1
ATOM 2156 N N . ASN A 1 276 ? 15.478 -4.468 -20.784 1.00 92.38 276 ASN A N 1
ATOM 2157 C CA . ASN A 1 276 ? 15.910 -3.147 -21.259 1.00 92.38 276 ASN A CA 1
ATOM 2158 C C . ASN A 1 276 ? 15.368 -2.003 -20.385 1.00 92.38 276 ASN A C 1
ATOM 2160 O O . ASN A 1 276 ? 15.077 -0.914 -20.884 1.00 92.38 276 ASN A O 1
ATOM 2164 N N . PHE A 1 277 ? 15.193 -2.240 -19.083 1.00 94.25 277 PHE A N 1
ATOM 2165 C CA . PHE A 1 277 ? 14.556 -1.277 -18.185 1.00 94.25 277 PHE A CA 1
ATOM 2166 C C . PHE A 1 277 ? 15.311 0.060 -18.093 1.00 94.25 277 PHE A C 1
ATOM 2168 O O . PHE A 1 277 ? 14.696 1.117 -18.228 1.00 94.25 277 PHE A O 1
ATOM 2175 N N . THR A 1 278 ? 16.634 0.043 -17.891 1.00 92.75 278 THR A N 1
ATOM 2176 C CA . THR A 1 278 ? 17.450 1.259 -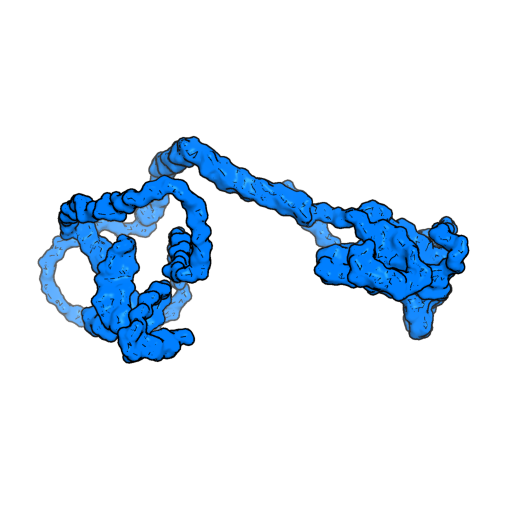17.734 1.00 92.75 278 THR A CA 1
ATOM 2177 C C . THR A 1 278 ? 17.409 2.112 -18.995 1.00 92.75 278 THR A C 1
ATOM 2179 O O . THR A 1 278 ? 17.113 3.305 -18.917 1.00 92.75 278 THR A O 1
ATOM 2182 N N . ASP A 1 279 ? 17.644 1.504 -20.158 1.00 93.19 279 ASP A N 1
ATOM 2183 C CA . ASP A 1 279 ? 17.666 2.217 -21.436 1.00 93.19 279 ASP A CA 1
ATOM 2184 C C . ASP A 1 279 ? 16.284 2.787 -21.781 1.00 93.19 279 ASP A C 1
ATOM 2186 O O . ASP A 1 279 ? 16.170 3.957 -22.159 1.00 93.19 279 ASP A O 1
ATOM 2190 N N . ALA A 1 280 ? 15.218 2.007 -21.572 1.00 94.44 280 ALA A N 1
ATOM 2191 C CA . ALA A 1 280 ? 13.848 2.461 -21.788 1.00 94.44 280 ALA A CA 1
ATOM 2192 C C . ALA A 1 280 ? 13.454 3.590 -20.824 1.00 94.44 280 ALA A C 1
ATOM 2194 O O . ALA A 1 280 ? 12.797 4.553 -21.223 1.00 94.44 280 ALA A O 1
ATOM 2195 N N . LEU A 1 281 ? 13.880 3.526 -19.559 1.00 92.62 281 LEU A N 1
ATOM 2196 C CA . LEU A 1 281 ? 13.604 4.568 -18.572 1.00 92.62 281 LEU A CA 1
ATOM 219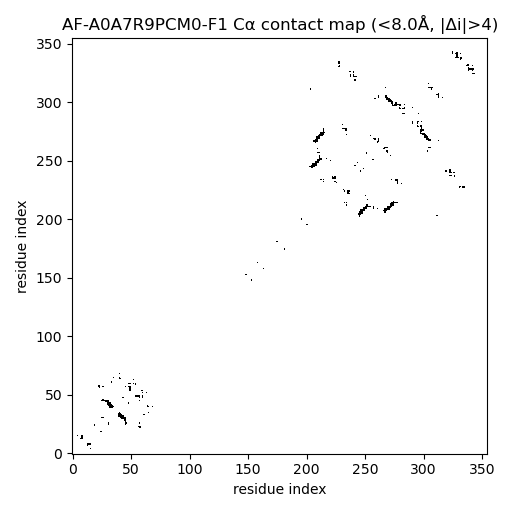7 C C . LEU A 1 281 ? 14.317 5.884 -18.921 1.00 92.62 281 LEU A C 1
ATOM 2199 O O . LEU A 1 281 ? 13.710 6.954 -18.835 1.00 92.62 281 LEU A O 1
ATOM 2203 N N . VAL A 1 282 ? 15.571 5.818 -19.372 1.00 91.69 282 VAL A N 1
ATOM 2204 C CA . VAL A 1 282 ? 16.324 6.990 -19.848 1.00 91.69 282 VAL A CA 1
ATOM 2205 C C . VAL A 1 282 ? 15.687 7.572 -21.110 1.00 91.69 282 VAL A C 1
ATOM 2207 O O . VAL A 1 282 ? 15.476 8.786 -21.192 1.00 91.69 282 VAL A O 1
ATOM 2210 N N . ALA A 1 283 ? 15.315 6.725 -22.074 1.00 92.62 283 ALA A N 1
ATOM 2211 C CA . ALA A 1 283 ? 14.619 7.149 -23.287 1.00 92.62 283 ALA A CA 1
ATOM 2212 C C . ALA A 1 283 ? 13.280 7.827 -22.958 1.00 92.62 283 ALA A C 1
ATOM 2214 O O . ALA A 1 283 ? 12.981 8.900 -23.486 1.00 92.62 283 ALA A O 1
ATOM 2215 N N . ARG A 1 284 ? 12.513 7.270 -22.013 1.00 91.50 284 ARG A N 1
ATOM 2216 C CA . ARG A 1 284 ? 11.268 7.860 -21.509 1.00 91.50 284 ARG A CA 1
ATOM 2217 C C . ARG A 1 284 ? 11.488 9.229 -20.866 1.00 91.50 284 ARG A C 1
ATOM 2219 O O . ARG A 1 284 ? 10.686 10.131 -21.099 1.00 91.50 284 ARG A O 1
ATOM 2226 N N . MET A 1 285 ? 12.560 9.413 -20.091 1.00 87.31 285 MET A N 1
ATOM 2227 C CA . MET A 1 285 ? 12.903 10.720 -19.512 1.00 87.31 285 MET A CA 1
ATOM 2228 C C . MET A 1 285 ? 13.254 11.757 -20.589 1.00 87.31 285 MET A C 1
ATOM 2230 O O . MET A 1 285 ? 12.843 12.910 -20.475 1.00 87.31 285 MET A O 1
ATOM 2234 N N . GLY A 1 286 ? 13.978 11.358 -21.640 1.00 88.44 286 GLY A N 1
ATOM 2235 C CA . GLY A 1 286 ? 14.383 12.255 -22.727 1.00 88.44 286 GLY A CA 1
ATOM 2236 C C . GLY A 1 286 ? 13.254 12.617 -23.698 1.00 88.44 286 GLY A C 1
ATOM 2237 O O . GLY A 1 286 ? 13.134 13.772 -24.105 1.00 88.44 286 GLY A O 1
ATOM 2238 N N . LEU A 1 287 ? 12.416 11.644 -24.067 1.00 91.50 287 LEU A N 1
ATOM 2239 C CA . LEU A 1 287 ? 11.321 11.819 -25.029 1.00 91.50 287 LEU A CA 1
ATOM 2240 C C . LEU A 1 287 ? 10.046 12.378 -24.382 1.00 91.50 287 LEU A C 1
ATOM 2242 O O . LEU A 1 287 ? 9.245 13.031 -25.057 1.00 91.50 287 LEU A O 1
ATOM 2246 N N . GLY A 1 288 ? 9.842 12.139 -23.083 1.00 89.19 288 GLY A N 1
ATOM 2247 C CA . GLY A 1 288 ? 8.662 12.582 -22.347 1.00 89.19 288 GLY A CA 1
ATOM 2248 C C . GLY A 1 288 ? 7.368 12.105 -23.012 1.00 89.19 288 GLY A C 1
ATOM 2249 O O . GLY A 1 288 ? 7.111 10.911 -23.118 1.00 89.19 288 GLY A O 1
ATOM 2250 N N . GLN A 1 289 ? 6.554 13.048 -23.492 1.00 88.94 289 GLN A N 1
ATOM 2251 C CA . GLN A 1 289 ? 5.282 12.754 -24.167 1.00 88.94 289 GLN A CA 1
ATOM 2252 C C . GLN A 1 289 ? 5.426 12.102 -25.555 1.00 88.94 289 GLN A C 1
ATOM 2254 O O . GLN A 1 289 ? 4.430 11.657 -26.114 1.00 88.94 289 GLN A O 1
ATOM 2259 N N . TYR A 1 290 ? 6.632 12.089 -26.130 1.00 94.19 290 TYR A N 1
ATOM 2260 C CA . TYR A 1 290 ? 6.907 11.515 -27.451 1.00 94.19 290 TYR A CA 1
ATOM 2261 C C . TYR A 1 290 ? 7.428 10.073 -27.390 1.00 94.19 290 TYR A C 1
ATOM 2263 O O . TYR A 1 290 ? 7.827 9.540 -28.422 1.00 94.19 290 TYR A O 1
ATOM 2271 N N . ALA A 1 291 ? 7.468 9.461 -26.203 1.00 94.38 291 ALA A N 1
ATOM 2272 C CA . ALA A 1 291 ? 7.869 8.068 -26.055 1.00 94.38 291 ALA A CA 1
ATOM 2273 C C . ALA A 1 291 ? 6.864 7.135 -26.751 1.00 94.38 291 ALA A C 1
ATOM 2275 O O . ALA A 1 291 ? 5.649 7.306 -26.630 1.00 94.38 291 ALA A O 1
ATOM 2276 N N . ASP A 1 292 ? 7.385 6.159 -27.485 1.00 94.88 292 ASP A N 1
ATOM 2277 C CA . ASP A 1 292 ? 6.620 5.084 -28.109 1.00 94.88 292 ASP A CA 1
ATOM 2278 C C . ASP A 1 292 ? 6.123 4.060 -27.071 1.00 94.88 292 ASP A C 1
ATOM 2280 O O . ASP A 1 292 ? 6.604 3.998 -25.938 1.00 94.88 292 ASP A O 1
ATOM 2284 N N . GLU A 1 293 ? 5.128 3.257 -27.455 1.00 94.50 293 GLU A N 1
ATOM 2285 C CA . GLU A 1 293 ? 4.474 2.294 -26.559 1.00 94.50 293 GLU A CA 1
ATOM 2286 C C . GLU A 1 293 ? 5.431 1.195 -26.065 1.00 94.50 293 GLU A C 1
ATOM 2288 O O . GLU A 1 293 ? 5.318 0.767 -24.918 1.00 94.50 293 GLU A O 1
ATOM 2293 N N . GLU A 1 294 ? 6.416 0.795 -26.876 1.00 93.69 294 GLU A N 1
ATOM 2294 C CA . GLU A 1 294 ? 7.432 -0.186 -26.482 1.00 93.69 294 GLU A CA 1
ATOM 2295 C C . GLU A 1 294 ? 8.362 0.391 -25.408 1.00 93.69 294 GLU A C 1
ATOM 2297 O O . GLU A 1 294 ? 8.566 -0.242 -24.373 1.00 93.69 294 GLU A O 1
ATOM 2302 N N . THR A 1 295 ? 8.840 1.629 -25.580 1.00 93.12 295 THR A N 1
ATOM 2303 C CA . THR A 1 295 ? 9.598 2.342 -24.537 1.00 93.12 295 THR A CA 1
ATOM 2304 C C . THR A 1 295 ? 8.795 2.464 -23.236 1.00 93.12 295 THR A C 1
ATOM 2306 O O . THR A 1 295 ? 9.346 2.302 -22.143 1.00 93.12 295 THR A O 1
ATOM 2309 N N . LEU A 1 296 ? 7.485 2.725 -23.317 1.00 92.88 296 LEU A N 1
ATOM 2310 C CA . LEU A 1 296 ? 6.627 2.810 -22.134 1.00 92.88 296 LEU A CA 1
ATOM 2311 C C . LEU A 1 296 ? 6.507 1.462 -21.407 1.00 92.88 296 LEU A C 1
ATOM 2313 O O . LEU A 1 296 ? 6.731 1.446 -20.196 1.00 92.88 296 LEU A O 1
ATOM 2317 N N . ASP A 1 297 ? 6.232 0.366 -22.122 1.00 93.62 297 ASP A N 1
ATOM 2318 C CA . ASP A 1 297 ? 6.106 -0.984 -21.541 1.00 93.62 297 ASP A CA 1
ATOM 2319 C C . ASP A 1 297 ? 7.438 -1.495 -20.967 1.00 93.62 297 ASP A C 1
ATOM 2321 O O . ASP A 1 297 ? 7.480 -2.044 -19.866 1.00 93.62 297 ASP A O 1
ATOM 2325 N N . GLN A 1 298 ? 8.557 -1.251 -21.658 1.00 94.38 298 GLN A N 1
ATOM 2326 C CA . GLN A 1 298 ? 9.886 -1.655 -21.186 1.00 94.38 298 GLN A CA 1
ATOM 2327 C C . GLN A 1 298 ? 10.351 -0.846 -19.968 1.00 94.38 298 GLN A C 1
ATOM 2329 O O . GLN A 1 298 ? 11.076 -1.370 -19.130 1.00 94.38 298 GLN A O 1
ATOM 2334 N N . SER A 1 299 ? 9.920 0.409 -19.827 1.00 93.38 299 SER A N 1
ATOM 2335 C CA . SER A 1 299 ? 10.258 1.254 -18.670 1.00 93.38 299 SER A CA 1
ATOM 2336 C C . SER A 1 299 ? 9.387 1.008 -17.426 1.00 93.38 299 SER A C 1
ATOM 2338 O O . SER A 1 299 ? 9.576 1.679 -16.408 1.00 93.38 299 SER A O 1
ATOM 2340 N N . GLU A 1 300 ? 8.395 0.113 -17.492 1.00 91.25 300 GLU A N 1
ATOM 2341 C CA . GLU A 1 300 ? 7.485 -0.165 -16.380 1.00 91.25 300 GLU A CA 1
ATOM 2342 C C . GLU A 1 300 ? 8.045 -1.239 -15.435 1.00 91.25 300 GLU A C 1
ATOM 2344 O O . GLU A 1 300 ? 8.477 -2.312 -15.853 1.00 91.25 300 GLU A O 1
ATOM 2349 N N . ILE A 1 301 ? 7.979 -0.971 -14.127 1.00 93.12 301 ILE A N 1
ATOM 2350 C CA . ILE A 1 301 ? 8.232 -1.979 -13.092 1.00 93.12 301 ILE A CA 1
ATOM 2351 C C . ILE A 1 301 ? 6.907 -2.677 -12.801 1.00 93.12 301 ILE A C 1
ATOM 2353 O O . ILE A 1 301 ? 5.987 -2.063 -12.254 1.00 93.12 301 ILE A O 1
ATOM 2357 N N . ARG A 1 302 ? 6.807 -3.967 -13.128 1.00 94.25 302 ARG A N 1
ATOM 2358 C CA . ARG A 1 302 ? 5.587 -4.740 -12.863 1.00 94.25 302 ARG A CA 1
ATOM 2359 C C . ARG A 1 302 ? 5.616 -5.273 -11.438 1.00 94.25 302 ARG A C 1
ATOM 2361 O O . ARG A 1 302 ? 6.604 -5.869 -11.009 1.00 94.25 302 ARG A O 1
ATOM 2368 N N . VAL A 1 303 ? 4.527 -5.054 -10.706 1.00 94.75 303 VAL A N 1
ATOM 2369 C CA . VAL A 1 303 ? 4.409 -5.432 -9.295 1.00 94.75 303 VAL A CA 1
ATOM 2370 C C . VAL A 1 303 ? 3.172 -6.300 -9.098 1.00 94.75 303 VAL A C 1
ATOM 2372 O O . VAL A 1 303 ? 2.058 -5.883 -9.412 1.00 94.75 303 VAL A O 1
ATOM 2375 N N . TRP A 1 304 ? 3.353 -7.488 -8.527 1.00 95.00 304 TRP A N 1
ATOM 2376 C CA . TRP A 1 304 ? 2.254 -8.351 -8.088 1.00 95.00 304 TRP A CA 1
ATOM 2377 C C . TRP A 1 304 ? 2.295 -8.457 -6.573 1.00 95.00 304 TRP A C 1
ATOM 2379 O O . TRP A 1 304 ? 3.297 -8.895 -6.023 1.00 95.00 304 TRP A O 1
ATOM 2389 N N . LEU A 1 305 ? 1.226 -8.056 -5.892 1.00 94.12 305 LEU A N 1
ATOM 2390 C CA . LEU A 1 305 ? 1.146 -8.078 -4.430 1.00 94.12 305 LEU A CA 1
ATOM 2391 C C . LEU A 1 305 ? 0.109 -9.099 -3.972 1.00 94.12 305 LEU A C 1
ATOM 2393 O O . LEU A 1 305 ? -0.948 -9.235 -4.594 1.00 94.12 305 LEU A O 1
ATOM 2397 N N . ASP A 1 306 ? 0.387 -9.775 -2.859 1.00 93.50 306 ASP A N 1
ATOM 2398 C CA . ASP A 1 306 ? -0.617 -10.578 -2.174 1.00 93.50 306 ASP A CA 1
ATOM 2399 C C . ASP A 1 306 ? -1.628 -9.662 -1.474 1.00 93.50 306 ASP A C 1
ATOM 2401 O O . ASP A 1 306 ? -1.320 -8.955 -0.511 1.00 93.50 306 ASP A O 1
ATOM 2405 N N . MET A 1 307 ? -2.864 -9.689 -1.967 1.00 90.19 307 MET A N 1
ATOM 2406 C CA . MET A 1 307 ? -3.982 -8.923 -1.418 1.00 90.19 307 MET A CA 1
ATOM 2407 C C . MET A 1 307 ? -4.857 -9.741 -0.460 1.00 90.19 307 MET A C 1
ATOM 2409 O O . MET A 1 307 ? -5.877 -9.230 0.007 1.00 90.19 307 MET A O 1
ATOM 2413 N N . SER A 1 308 ? -4.461 -10.973 -0.113 1.00 91.00 308 SER A N 1
ATOM 2414 C CA . SER A 1 308 ? -5.127 -11.784 0.919 1.00 91.00 308 SER A CA 1
ATOM 2415 C C . SER A 1 308 ? -5.139 -11.063 2.270 1.00 91.00 308 SER A C 1
ATOM 2417 O O . SER A 1 308 ? -6.116 -11.144 3.016 1.00 91.00 308 SER A O 1
ATOM 2419 N N . ASN A 1 309 ? -4.088 -10.285 2.557 1.00 89.50 309 ASN A N 1
ATOM 2420 C CA . ASN A 1 309 ? -4.081 -9.289 3.622 1.00 89.50 309 ASN A CA 1
ATOM 2421 C C . ASN A 1 309 ? -4.014 -7.875 3.031 1.00 89.50 309 ASN A C 1
ATOM 2423 O O . ASN A 1 309 ? -2.943 -7.359 2.714 1.00 89.50 309 ASN A O 1
ATOM 2427 N N . GLN A 1 310 ? -5.170 -7.217 2.946 1.00 89.31 310 GLN A N 1
ATOM 2428 C CA . GLN A 1 310 ? -5.280 -5.884 2.357 1.00 89.31 310 GLN A CA 1
ATOM 2429 C C . GLN A 1 310 ? -4.436 -4.821 3.082 1.00 89.31 310 GLN A C 1
ATOM 2431 O O . GLN A 1 310 ? -3.942 -3.904 2.432 1.00 89.31 310 GLN A O 1
ATOM 2436 N N . GLN A 1 311 ? -4.253 -4.918 4.405 1.00 88.19 311 GLN A N 1
ATOM 2437 C CA . GLN A 1 311 ? -3.479 -3.924 5.162 1.00 88.19 311 GLN A CA 1
ATOM 2438 C C . GLN A 1 311 ? -1.996 -3.988 4.790 1.00 88.19 311 GLN A C 1
ATOM 2440 O O . GLN A 1 311 ? -1.391 -2.961 4.487 1.00 88.19 311 GLN A O 1
ATOM 2445 N N . ILE A 1 312 ? -1.436 -5.202 4.749 1.00 89.62 312 ILE A N 1
ATOM 2446 C CA . ILE A 1 312 ? -0.044 -5.426 4.345 1.00 89.62 312 ILE A CA 1
ATOM 2447 C C . ILE A 1 312 ? 0.136 -5.073 2.867 1.00 89.62 312 ILE A C 1
ATOM 2449 O O . ILE A 1 312 ? 1.058 -4.333 2.541 1.00 89.62 312 ILE A O 1
ATOM 2453 N N . GLY A 1 313 ? -0.767 -5.519 1.988 1.00 90.81 313 GLY A N 1
ATOM 2454 C CA . GLY A 1 313 ? -0.691 -5.228 0.554 1.00 90.81 313 GLY A CA 1
ATOM 2455 C C . GLY A 1 313 ? -0.718 -3.726 0.244 1.00 90.81 313 GLY A C 1
ATOM 2456 O O . GLY A 1 313 ? 0.122 -3.232 -0.507 1.00 90.81 313 GLY A O 1
ATOM 2457 N N . LEU A 1 314 ? -1.621 -2.963 0.875 1.00 90.81 314 LEU A N 1
ATOM 2458 C CA . LEU A 1 314 ? -1.676 -1.504 0.709 1.00 90.81 314 LEU A CA 1
ATOM 2459 C C . LEU A 1 314 ? -0.435 -0.804 1.271 1.00 90.81 314 LEU A C 1
ATOM 2461 O O . LEU A 1 314 ? 0.064 0.141 0.658 1.00 90.81 314 LEU A O 1
ATOM 2465 N N . MET A 1 315 ? 0.066 -1.256 2.422 1.00 90.19 315 MET A N 1
ATOM 2466 C CA . MET A 1 315 ? 1.267 -0.690 3.028 1.00 90.19 315 MET A CA 1
ATOM 2467 C C . MET A 1 315 ? 2.515 -0.960 2.183 1.00 90.19 315 MET A C 1
ATOM 2469 O O . MET A 1 315 ? 3.294 -0.042 1.943 1.00 90.19 315 MET A O 1
ATOM 2473 N N . LEU A 1 316 ? 2.664 -2.182 1.670 1.00 91.50 316 LEU A N 1
ATOM 2474 C CA . LEU A 1 316 ? 3.763 -2.569 0.792 1.00 91.50 316 LEU A CA 1
ATOM 2475 C C . LEU A 1 316 ? 3.720 -1.782 -0.526 1.00 91.50 316 LEU A C 1
ATOM 2477 O O . LEU A 1 316 ? 4.742 -1.246 -0.944 1.00 91.50 316 LEU A O 1
ATOM 2481 N N . ASN A 1 317 ? 2.537 -1.615 -1.130 1.00 91.75 317 ASN A N 1
ATOM 2482 C CA . ASN A 1 317 ? 2.363 -0.779 -2.322 1.00 91.75 317 ASN A CA 1
ATOM 2483 C C . ASN A 1 317 ? 2.795 0.679 -2.080 1.00 91.75 317 ASN A C 1
ATOM 2485 O O . ASN A 1 317 ? 3.528 1.262 -2.877 1.00 91.75 317 ASN A O 1
ATOM 2489 N N . ARG A 1 318 ? 2.364 1.266 -0.955 1.00 90.69 318 ARG A N 1
ATOM 2490 C CA . ARG A 1 318 ? 2.750 2.625 -0.551 1.00 90.69 318 ARG A CA 1
ATOM 2491 C C . ARG A 1 318 ? 4.267 2.747 -0.401 1.00 90.69 318 ARG A C 1
ATOM 2493 O O . ARG A 1 318 ? 4.852 3.711 -0.888 1.00 90.69 318 ARG A O 1
ATOM 2500 N N . ASP A 1 319 ? 4.891 1.788 0.273 1.00 90.44 319 ASP A N 1
ATOM 2501 C CA . ASP A 1 319 ? 6.327 1.811 0.537 1.00 90.44 319 ASP A CA 1
ATOM 2502 C C . ASP A 1 319 ? 7.142 1.644 -0.760 1.00 90.44 319 ASP A C 1
ATOM 2504 O O . ASP A 1 319 ? 8.102 2.384 -0.958 1.00 90.44 319 ASP A O 1
ATOM 2508 N N . ILE A 1 320 ? 6.716 0.779 -1.691 1.00 92.06 320 ILE A N 1
ATOM 2509 C CA . ILE A 1 320 ? 7.320 0.622 -3.030 1.00 92.06 320 ILE A CA 1
ATOM 2510 C C . ILE A 1 320 ? 7.272 1.942 -3.818 1.00 92.06 320 ILE A C 1
ATOM 2512 O O . ILE A 1 320 ? 8.290 2.359 -4.382 1.00 92.06 320 ILE A O 1
ATOM 2516 N N . GLN A 1 321 ? 6.117 2.620 -3.831 1.00 91.06 321 GLN A N 1
ATOM 2517 C CA . GLN A 1 321 ? 5.944 3.903 -4.524 1.00 91.06 321 GLN A CA 1
ATOM 2518 C C . GLN A 1 321 ? 6.782 5.023 -3.897 1.00 91.06 321 GLN A C 1
ATOM 2520 O O . GLN A 1 321 ? 7.398 5.809 -4.620 1.00 91.06 321 GLN A O 1
ATOM 2525 N N . PHE A 1 322 ? 6.845 5.099 -2.565 1.00 90.94 322 PHE A N 1
ATOM 2526 C CA . PHE A 1 322 ? 7.684 6.092 -1.893 1.00 90.94 322 PHE A CA 1
ATOM 2527 C C . PHE A 1 322 ? 9.173 5.827 -2.091 1.00 90.94 322 PHE A C 1
ATOM 2529 O O . PHE A 1 322 ? 9.898 6.763 -2.408 1.00 90.94 322 PHE A O 1
ATOM 2536 N N . SER A 1 323 ? 9.623 4.572 -2.019 1.00 92.25 323 SER A N 1
ATOM 2537 C CA . SER A 1 323 ? 11.006 4.224 -2.358 1.00 92.25 323 SER A CA 1
ATOM 2538 C C . SER A 1 323 ? 11.356 4.618 -3.796 1.00 92.25 323 SER A C 1
ATOM 2540 O O . SER A 1 323 ? 12.485 5.028 -4.054 1.00 92.25 323 SER A O 1
ATOM 2542 N N . TYR A 1 324 ? 10.405 4.530 -4.735 1.00 91.56 324 TYR A N 1
ATOM 2543 C CA . TYR A 1 324 ? 10.640 4.937 -6.124 1.00 91.56 324 TYR A CA 1
ATOM 2544 C C . TYR A 1 324 ? 10.746 6.458 -6.258 1.00 91.56 324 TYR A C 1
ATOM 2546 O O . TYR A 1 324 ? 11.617 6.956 -6.967 1.00 91.56 324 TYR A O 1
ATOM 2554 N N . ARG A 1 325 ? 9.903 7.206 -5.535 1.00 90.94 325 ARG A N 1
ATOM 2555 C CA . ARG A 1 325 ? 10.012 8.667 -5.438 1.00 90.94 325 ARG A CA 1
ATOM 2556 C C . ARG A 1 325 ? 11.375 9.085 -4.888 1.00 90.94 325 ARG A C 1
ATOM 2558 O O . ARG A 1 325 ? 12.011 9.938 -5.494 1.00 90.94 325 ARG A O 1
ATOM 2565 N N . ASP A 1 326 ? 11.824 8.482 -3.789 1.00 91.12 326 ASP A N 1
ATOM 2566 C CA . ASP A 1 326 ? 13.110 8.809 -3.159 1.00 91.12 326 ASP A CA 1
ATOM 2567 C C . ASP A 1 326 ? 14.285 8.503 -4.105 1.00 91.12 326 ASP A C 1
ATOM 2569 O O . ASP A 1 326 ? 15.198 9.318 -4.259 1.00 91.12 326 ASP A O 1
ATOM 2573 N N . PHE A 1 327 ? 14.221 7.366 -4.808 1.00 91.00 327 PHE A N 1
ATOM 2574 C CA . PHE A 1 327 ? 15.150 7.020 -5.885 1.00 91.00 327 PHE A CA 1
ATOM 2575 C C . PHE A 1 327 ? 15.179 8.093 -6.982 1.00 91.00 327 PHE A C 1
ATOM 2577 O O . PHE A 1 327 ? 16.249 8.598 -7.321 1.00 91.00 327 PHE A O 1
ATOM 2584 N N . ALA A 1 328 ? 14.015 8.464 -7.519 1.00 89.94 328 ALA A N 1
ATOM 2585 C CA . ALA A 1 328 ? 13.910 9.421 -8.613 1.00 89.94 328 ALA A CA 1
ATOM 2586 C C . ALA A 1 328 ? 14.355 10.832 -8.193 1.00 89.94 328 ALA A C 1
ATOM 2588 O O . ALA A 1 328 ? 15.034 11.514 -8.958 1.00 89.94 328 ALA A O 1
ATOM 2589 N N . GLN A 1 329 ? 14.029 11.264 -6.972 1.00 90.25 329 GLN A N 1
ATOM 2590 C CA . GLN A 1 329 ? 14.492 12.537 -6.418 1.00 90.25 329 GLN A CA 1
ATOM 2591 C C . GLN A 1 329 ? 16.015 12.584 -6.312 1.00 90.25 329 GLN A C 1
ATOM 2593 O O . GLN A 1 329 ? 16.612 13.551 -6.780 1.00 90.25 329 GLN A O 1
ATOM 2598 N N . ASN A 1 330 ? 16.642 11.545 -5.752 1.00 89.94 330 ASN A N 1
ATOM 2599 C CA . ASN A 1 330 ? 18.096 11.518 -5.609 1.00 89.94 330 ASN A CA 1
ATOM 2600 C C . ASN A 1 330 ? 18.797 11.388 -6.972 1.00 89.94 330 ASN A C 1
ATOM 2602 O O . ASN A 1 330 ? 19.821 12.023 -7.209 1.00 89.94 330 ASN A O 1
ATOM 2606 N N . LEU A 1 331 ? 18.221 10.636 -7.917 1.00 89.12 331 LEU A N 1
ATOM 2607 C CA . LEU A 1 331 ? 18.735 10.579 -9.286 1.00 89.12 331 LEU A CA 1
ATOM 2608 C C . LEU A 1 331 ? 18.744 11.976 -9.929 1.00 89.12 331 LEU A C 1
ATOM 2610 O O . LEU A 1 331 ? 19.781 12.404 -10.436 1.00 89.12 331 LEU A O 1
ATOM 2614 N N . LEU A 1 332 ? 17.629 12.711 -9.847 1.00 88.38 332 LEU A N 1
ATOM 2615 C CA . LEU A 1 332 ? 17.520 14.074 -10.375 1.00 88.38 332 LEU A CA 1
ATOM 2616 C C . LEU A 1 332 ? 18.459 15.052 -9.663 1.00 88.38 332 LEU A C 1
ATOM 2618 O O . LEU A 1 332 ? 19.128 15.833 -10.336 1.00 88.38 332 LEU A O 1
ATOM 2622 N N . GLU A 1 333 ? 18.541 14.989 -8.333 1.00 89.19 333 GLU A N 1
ATOM 2623 C CA . GLU A 1 333 ? 19.438 15.831 -7.535 1.00 89.19 333 GLU A CA 1
ATOM 2624 C C . GLU A 1 333 ? 20.905 15.584 -7.906 1.00 89.19 333 GLU A C 1
ATOM 2626 O O . GLU A 1 333 ? 21.654 16.534 -8.132 1.00 89.19 333 GLU A O 1
ATOM 2631 N N . SER A 1 334 ? 21.301 14.316 -8.064 1.00 88.38 334 SER A N 1
ATOM 2632 C CA . SER A 1 334 ? 22.663 13.950 -8.465 1.00 88.38 334 SER A CA 1
ATOM 2633 C C . SER A 1 334 ? 23.032 14.444 -9.868 1.00 88.38 334 SER A C 1
ATOM 2635 O O . SER A 1 334 ? 24.211 14.661 -10.140 1.00 88.38 334 SER A O 1
ATOM 2637 N N . CYS A 1 335 ? 22.034 14.656 -10.731 1.00 87.88 335 CYS A N 1
ATOM 2638 C CA . CYS A 1 335 ? 22.181 15.147 -12.100 1.00 87.88 335 CYS A CA 1
ATOM 2639 C C . CYS A 1 335 ? 21.873 16.650 -12.260 1.00 87.88 335 CYS A C 1
ATOM 2641 O O . CYS A 1 335 ? 21.649 17.106 -13.378 1.00 87.88 335 CYS A O 1
ATOM 2643 N N . GLU A 1 336 ? 21.840 17.418 -11.164 1.00 87.69 336 GLU A N 1
ATOM 2644 C CA . GLU A 1 336 ? 21.558 18.867 -11.157 1.00 87.69 336 GLU A CA 1
ATOM 2645 C C . GLU A 1 336 ? 20.179 19.262 -11.730 1.00 87.69 336 GLU A C 1
ATOM 2647 O O . GLU A 1 336 ? 19.935 20.417 -12.092 1.00 87.69 336 GLU A O 1
ATOM 2652 N N . TYR A 1 337 ? 19.231 18.324 -11.768 1.00 86.69 337 TYR A N 1
ATOM 2653 C CA . TYR A 1 337 ? 17.835 18.601 -12.090 1.00 86.69 337 TYR A CA 1
ATOM 2654 C C . TYR A 1 337 ? 17.033 18.945 -10.833 1.00 86.69 337 TYR A C 1
ATOM 2656 O O . TYR A 1 337 ? 17.405 18.633 -9.704 1.00 86.69 337 TYR A O 1
ATOM 2664 N N . ASN A 1 338 ? 15.881 19.596 -11.020 1.00 85.31 338 ASN A N 1
ATOM 2665 C CA . ASN A 1 338 ? 15.007 19.935 -9.902 1.00 85.31 338 ASN A CA 1
ATOM 2666 C C . ASN A 1 338 ? 14.345 18.657 -9.339 1.00 85.31 338 ASN A C 1
ATOM 2668 O O . ASN A 1 338 ? 13.517 18.064 -10.039 1.00 85.31 338 ASN A O 1
ATOM 2672 N N . PRO A 1 339 ? 14.612 18.263 -8.077 1.00 84.81 339 PRO A N 1
ATOM 2673 C CA . PRO A 1 339 ? 14.070 17.031 -7.496 1.00 84.81 339 PRO A CA 1
ATOM 2674 C C . PRO A 1 339 ? 12.541 17.061 -7.366 1.00 84.81 339 PRO A C 1
ATOM 2676 O O . PRO A 1 339 ? 11.898 16.016 -7.306 1.00 84.81 339 PRO A O 1
ATOM 2679 N N . LYS A 1 340 ? 11.918 18.250 -7.407 1.00 83.38 340 LYS A N 1
ATOM 2680 C CA . LYS A 1 340 ? 10.454 18.394 -7.396 1.00 83.38 340 LYS A CA 1
ATOM 2681 C C . LYS A 1 340 ? 9.769 17.839 -8.646 1.00 83.38 340 LYS A C 1
ATOM 2683 O O . LYS A 1 340 ? 8.551 17.708 -8.640 1.00 83.38 340 LYS A O 1
ATOM 2688 N N . LEU A 1 341 ? 10.512 17.520 -9.708 1.00 81.94 341 LEU A N 1
ATOM 2689 C CA . LEU A 1 341 ? 9.947 16.856 -10.886 1.00 81.94 341 LEU A CA 1
ATOM 2690 C C . LEU A 1 341 ? 9.537 15.403 -10.597 1.00 81.94 341 LEU A C 1
ATOM 2692 O O . LEU A 1 341 ? 8.645 14.892 -11.264 1.00 81.94 341 LEU A O 1
ATOM 2696 N N . ALA A 1 342 ? 10.143 14.762 -9.592 1.00 80.75 342 ALA A N 1
ATOM 2697 C CA . ALA A 1 342 ? 9.793 13.410 -9.155 1.00 80.75 342 ALA A CA 1
ATOM 2698 C C . ALA A 1 342 ? 8.709 13.380 -8.060 1.00 80.75 342 ALA A C 1
ATOM 2700 O O . ALA A 1 342 ? 8.334 12.306 -7.588 1.00 80.75 342 ALA A O 1
ATOM 2701 N N . ASP A 1 343 ? 8.208 14.540 -7.625 1.00 80.00 343 ASP A N 1
ATOM 2702 C CA . ASP A 1 343 ? 7.210 14.611 -6.562 1.00 80.00 343 ASP A CA 1
ATOM 2703 C C . ASP A 1 343 ? 5.819 14.188 -7.035 1.00 80.00 343 ASP A C 1
ATOM 2705 O O . ASP A 1 343 ? 5.337 14.592 -8.092 1.00 80.00 343 ASP A O 1
ATOM 2709 N N . ILE A 1 344 ? 5.130 13.420 -6.191 1.00 75.62 344 ILE A N 1
ATOM 2710 C CA . ILE A 1 344 ? 3.715 13.107 -6.388 1.00 75.62 344 ILE A CA 1
ATOM 2711 C C . ILE A 1 344 ? 2.925 14.409 -6.161 1.00 75.62 344 ILE A C 1
ATOM 2713 O O . ILE A 1 344 ? 3.106 15.037 -5.113 1.00 75.62 344 ILE A O 1
ATOM 2717 N N . PRO A 1 345 ? 2.026 14.827 -7.074 1.00 65.31 345 PRO A N 1
ATOM 2718 C CA . PRO A 1 345 ? 1.338 16.123 -7.024 1.00 65.31 345 PRO A CA 1
ATOM 2719 C C . PRO A 1 345 ? 0.211 16.186 -5.972 1.00 65.31 345 PRO A C 1
ATOM 2721 O O . PRO A 1 345 ? -0.838 16.784 -6.194 1.00 65.31 345 PRO A O 1
ATOM 2724 N N . ILE A 1 346 ? 0.409 15.559 -4.812 1.00 66.94 346 ILE A N 1
ATOM 2725 C CA . ILE A 1 346 ? -0.514 15.557 -3.679 1.00 66.94 346 ILE A CA 1
ATOM 2726 C C . ILE A 1 346 ? 0.297 15.885 -2.425 1.00 66.94 346 ILE A C 1
ATOM 2728 O O . ILE A 1 346 ? 1.014 15.046 -1.884 1.00 66.94 346 ILE A O 1
ATOM 2732 N N . GLN A 1 347 ? 0.174 17.124 -1.951 1.00 56.00 347 GLN A N 1
ATOM 2733 C CA . GLN A 1 347 ? 0.742 17.545 -0.673 1.00 56.00 347 GLN A CA 1
ATOM 2734 C C . GLN A 1 347 ? -0.302 17.350 0.426 1.00 56.00 347 GLN A C 1
ATOM 2736 O O . GLN A 1 347 ? -1.252 18.123 0.541 1.00 56.00 347 GLN A O 1
ATOM 2741 N N . VAL A 1 348 ? -0.137 16.305 1.237 1.00 59.47 348 VAL A N 1
ATOM 2742 C CA . VAL A 1 348 ? -0.969 16.091 2.427 1.00 59.47 348 VAL A CA 1
ATOM 2743 C C . VAL A 1 348 ? -0.336 16.846 3.593 1.00 59.47 348 VAL A C 1
ATOM 2745 O O . VAL A 1 348 ? 0.639 16.393 4.188 1.00 59.47 348 VAL A O 1
ATOM 2748 N N . ALA A 1 349 ? -0.873 18.023 3.910 1.00 52.16 349 ALA A N 1
ATOM 2749 C CA . ALA A 1 349 ? -0.477 18.780 5.092 1.00 52.16 349 ALA A CA 1
ATOM 2750 C C . ALA A 1 349 ? -1.271 18.287 6.313 1.00 52.16 349 ALA A C 1
ATOM 2752 O O . ALA A 1 349 ? -2.442 18.623 6.487 1.00 52.16 349 ALA A O 1
ATOM 2753 N N . CYS A 1 350 ? -0.634 17.490 7.173 1.00 43.38 350 CYS A N 1
ATOM 2754 C CA . CYS A 1 350 ? -1.196 17.129 8.473 1.00 43.38 350 CYS A CA 1
ATOM 2755 C C . CYS A 1 350 ? -0.846 18.214 9.496 1.00 43.38 350 CYS A C 1
ATOM 2757 O O . CYS A 1 350 ? 0.276 18.269 9.996 1.00 43.38 350 CYS A O 1
ATOM 2759 N N . HIS A 1 351 ? -1.807 19.077 9.825 1.00 51.66 351 HIS A N 1
ATOM 2760 C CA . HIS A 1 351 ? -1.681 19.963 10.978 1.00 51.66 351 HIS A CA 1
ATOM 2761 C C . HIS A 1 351 ? -1.962 19.176 12.258 1.00 51.66 351 HIS A C 1
ATOM 2763 O O . HIS A 1 351 ? -3.118 18.912 12.593 1.00 51.66 351 HIS A O 1
ATOM 2769 N N . PHE A 1 352 ? -0.909 18.834 12.996 1.00 49.34 352 PHE A N 1
ATOM 2770 C CA . PHE A 1 352 ? -1.057 18.467 14.397 1.00 49.34 352 PHE A CA 1
ATOM 2771 C C . PHE A 1 352 ? -1.263 19.754 15.198 1.00 49.34 352 PHE A C 1
ATOM 2773 O O . PHE A 1 352 ? -0.427 20.655 15.178 1.00 49.34 352 PHE A O 1
ATOM 2780 N N . LYS A 1 353 ? -2.421 19.880 15.853 1.00 55.41 353 LYS A N 1
ATOM 2781 C CA . LYS A 1 353 ? -2.570 20.837 16.950 1.00 55.41 353 LYS A CA 1
ATOM 2782 C C . LYS A 1 353 ? -1.819 20.243 18.132 1.00 55.41 353 LYS A C 1
ATOM 2784 O O . LYS A 1 353 ? -2.329 19.318 18.758 1.00 55.41 353 LYS A O 1
ATOM 2789 N N . ASP A 1 354 ? -0.632 20.768 18.401 1.00 53.59 354 ASP A N 1
ATOM 2790 C CA . ASP A 1 354 ? -0.016 20.624 19.715 1.00 53.59 354 ASP A CA 1
ATOM 2791 C C . ASP A 1 354 ? -1.013 21.187 20.743 1.00 53.59 354 ASP A C 1
ATOM 2793 O O . ASP A 1 354 ? -1.437 22.344 20.640 1.00 53.59 354 ASP A O 1
ATOM 2797 N N . LEU A 1 355 ? -1.474 20.328 21.654 1.00 40.22 355 LEU A N 1
ATOM 2798 C CA . LEU A 1 355 ? -2.440 20.623 22.715 1.00 40.22 355 LEU A CA 1
ATOM 2799 C C . LEU A 1 355 ? -1.770 20.435 24.070 1.00 40.22 355 LEU A C 1
ATOM 2801 O O . LEU A 1 355 ? -1.147 19.363 24.257 1.00 40.22 355 LEU A O 1
#

Secondary structure (DSSP, 8-state):
-HHHHHHHHHTSS-------S-GGGGGGSSSEEEEETTEEEEEE-HHHHHHHHT-SSHHHHHHHHHHHHHHGGGS-------------------S-------S------------------------------------------------TTGGG----HHHHHHHHHHHHHHHHHTHHHHHHHHHHHHHHHHHHHHHHSSPP--EEEEEEETTS-TT----PPPPSS--S-HHHHHHHHS-TTTEEEEE-SSHHHHHHHHHTTS-SEEEEE-TTHHHHHHHHHHHGGG--HHHHHHT--EEEE--SSHHHHHHHHHHHHHHHHHHHHHHHHHTTS-GGGGS-S----------

InterPro domains:
  IPR013525 ABC-2 type transporter, transmembrane domain [PF12698] (182-321)
  IPR027417 P-loop containing nucleoside triphosphate hydrolase [G3DSA:3.40.50.300] (1-85)
  IPR027417 P-loop containing nucleoside triphosphate hydrolase [SSF52540] (1-53)

pLDDT: mean 72.91, std 24.7, range [22.64, 96.12]